Protein AF-A0A951CHE3-F1 (afdb_monomer_lite)

Foldseek 3Di:
DDDDDDDDDDPPPPPDDDDDDDWAKWKWFAADQQKIWTFQDFADPPPDDDPPWAWDDGRPAPQDAGKTFHDPVSVVVGQPDPPGDDDDFQFWKWKWAQQLDTFIKTFHTWIWGDFPPVVPATTTTTTMIGTDNVCSVVHPAGMIMITGDDDPDPPQPQLRAWHWDPDDDDPVVVVVVVVQVLVVCCVPPDDVLNVQQVPFDKDKDKIWTAFSVNFIKIKMKIFGAGPVDDPQAGSWIKIFIWHPPPHIDTLDMDTCPPPPQANTDDKDFRIWTDPTPRWIWTWIWDDHPFKIKIWIFTDDTNDDPVPTDTSDMRMHGD

Secondary structure (DSSP, 8-state):
--------------------PPPPEEEEEEEETTEEEEEEEEE--TT-S-TTPEE-PPPSSTTSPPEEE--HHHHHTT--STTSPP--TT-EEEEE-TTS-EEEEEEEEEEEE---GGGTPPEEEEEEEEE-TTTGGG--SSEEEEEEPPPTT---------EEE-SPPPHHHHHHHHHHHHHHHHHHS-HHHHHHHTTSPEEEEEEEEE-TT--EEEEEEEEE--TTS-TT--SEEEEEEEE-SSS-EEEEEEETTSSSS-SS---EEEEEEE-STT-EEEEEEEE-SS-EEEEEEE--TT--GGGSEEEEEEEE--

Sequence (318 aa):
MPALLLAFPHTQSNSAPANGAGERFWLAGRYDGNTVVVYFDAVKFGKAIPSNAKEISPPVVNGFFQPDAVSANDIAQFQKTPEAEHFAPGDRYDLLSSSGQTATVTLTDLIAAVGDEAVGNDSYIGALATLDSETAPLFQNNYYALRRHAAQGSNRESTGNAGLLNDPVPFHIQSQVASQLTQRMETMTPGPIRLKVQKAPLAFEMQSFTLADGTLRYYVRAEWKSEEQSDYQPTYALAAWMVPSPALRILAVETQTSSYGFEFALPILENVVDLGNGRTGMIFSTYGEDSRALVLLQYRDGVSLHQMRALQTISAGE

Radius of gyration: 23.73 Å; chains: 1; bounding box: 64×81×62 Å

Structure (mmCIF, N/CA/C/O backbone):
data_AF-A0A951CHE3-F1
#
_entry.id   AF-A0A951CHE3-F1
#
loop_
_atom_site.group_PDB
_atom_site.id
_atom_site.type_symbol
_atom_site.label_atom_id
_atom_site.label_alt_id
_atom_site.label_comp_id
_atom_site.label_asym_id
_atom_site.label_entity_id
_atom_site.label_seq_id
_atom_site.pdbx_PDB_ins_code
_atom_site.Cartn_x
_atom_site.Cartn_y
_atom_site.Cartn_z
_atom_site.occupancy
_atom_site.B_iso_or_equiv
_atom_site.auth_seq_id
_atom_site.auth_comp_id
_atom_site.auth_asym_id
_atom_site.auth_atom_id
_atom_site.pdbx_PDB_model_num
ATOM 1 N N . MET A 1 1 ? 38.972 -61.464 -23.052 1.00 40.12 1 MET A N 1
ATOM 2 C CA . MET A 1 1 ? 38.663 -60.414 -24.044 1.00 40.12 1 MET A CA 1
ATOM 3 C C . MET A 1 1 ? 37.320 -59.801 -23.682 1.00 40.12 1 MET A C 1
ATOM 5 O O . MET A 1 1 ? 36.344 -60.539 -23.732 1.00 40.12 1 MET A O 1
ATOM 9 N N . PRO A 1 2 ? 37.250 -58.540 -23.231 1.00 34.94 2 PRO A N 1
ATOM 10 C CA . PRO A 1 2 ? 35.977 -57.876 -22.982 1.00 34.94 2 PRO A CA 1
ATOM 11 C C . PRO A 1 2 ? 35.688 -56.746 -23.988 1.00 34.94 2 PRO A C 1
ATOM 13 O O . PRO A 1 2 ? 36.599 -56.208 -24.608 1.00 34.94 2 PRO A O 1
ATOM 16 N N . ALA A 1 3 ? 34.406 -56.370 -24.016 1.00 29.17 3 ALA A N 1
ATOM 17 C CA . ALA A 1 3 ? 33.811 -55.125 -24.510 1.00 29.17 3 ALA A CA 1
ATOM 18 C C . ALA A 1 3 ? 33.533 -54.978 -26.020 1.00 29.17 3 ALA A C 1
ATOM 20 O O . ALA A 1 3 ? 34.433 -54.772 -26.824 1.00 29.17 3 ALA A O 1
ATOM 21 N N . LEU A 1 4 ? 32.239 -54.903 -26.355 1.00 30.14 4 LEU A N 1
ATOM 22 C CA . LEU A 1 4 ? 31.685 -53.711 -27.005 1.00 30.14 4 LEU A CA 1
ATOM 23 C C . LEU A 1 4 ? 30.175 -53.626 -26.712 1.00 30.14 4 LEU A C 1
ATOM 25 O O . LEU A 1 4 ? 29.385 -54.410 -27.229 1.00 30.14 4 LEU A O 1
ATOM 29 N N . LEU A 1 5 ? 29.780 -52.686 -25.854 1.00 33.03 5 LEU A N 1
ATOM 30 C CA . LEU A 1 5 ? 28.392 -52.268 -25.650 1.00 33.03 5 LEU A CA 1
ATOM 31 C C . LEU A 1 5 ? 28.341 -50.788 -26.036 1.00 33.03 5 LEU A C 1
ATOM 33 O O . LEU A 1 5 ? 28.978 -49.952 -25.400 1.00 33.03 5 LEU A O 1
ATOM 37 N N . LEU A 1 6 ? 27.655 -50.497 -27.140 1.00 32.94 6 LEU A N 1
ATOM 38 C CA . LEU A 1 6 ? 27.430 -49.150 -27.657 1.00 32.94 6 LEU A CA 1
ATOM 39 C C . LEU A 1 6 ? 26.381 -48.454 -26.780 1.00 32.94 6 LEU A C 1
ATOM 41 O O . LEU A 1 6 ? 25.207 -48.814 -26.820 1.00 32.94 6 LEU A O 1
ATOM 45 N N . ALA A 1 7 ? 26.805 -47.467 -25.994 1.00 30.27 7 ALA A N 1
ATOM 46 C CA . ALA A 1 7 ? 25.914 -46.555 -25.285 1.00 30.27 7 ALA A CA 1
ATOM 47 C C . ALA A 1 7 ? 25.830 -45.230 -26.056 1.00 30.27 7 ALA A C 1
ATOM 49 O O . ALA A 1 7 ? 26.839 -44.560 -26.272 1.00 30.27 7 ALA A O 1
ATOM 50 N N . PHE A 1 8 ? 24.620 -44.863 -26.478 1.00 34.81 8 PHE A N 1
ATOM 51 C CA . PHE A 1 8 ? 24.316 -43.544 -27.028 1.00 34.81 8 PHE A CA 1
ATOM 52 C C . PHE A 1 8 ? 24.254 -42.515 -25.887 1.00 34.81 8 PHE A C 1
ATOM 54 O O . PHE A 1 8 ? 23.543 -42.762 -24.909 1.00 34.81 8 PHE A O 1
ATOM 61 N N . PRO A 1 9 ? 24.926 -41.355 -25.980 1.00 33.56 9 PRO A N 1
ATOM 62 C CA . PRO A 1 9 ? 24.738 -40.294 -25.003 1.00 33.56 9 PRO A CA 1
ATOM 63 C C . PRO A 1 9 ? 23.376 -39.623 -25.229 1.00 33.56 9 PRO A C 1
ATOM 65 O O . PRO A 1 9 ? 23.157 -38.951 -26.234 1.00 33.56 9 PRO A O 1
ATOM 68 N N . HIS A 1 10 ? 22.452 -39.793 -24.280 1.00 33.25 10 HIS A N 1
ATOM 69 C CA . HIS A 1 10 ? 21.349 -38.853 -24.102 1.00 33.25 10 HIS A CA 1
ATOM 70 C C . HIS A 1 10 ? 21.944 -37.527 -23.621 1.00 33.25 10 HIS A C 1
ATOM 72 O O . HIS A 1 10 ? 22.345 -37.392 -22.466 1.00 33.25 10 HIS A O 1
ATOM 78 N N . THR A 1 11 ? 22.008 -36.537 -24.507 1.00 33.69 11 THR A N 1
ATOM 79 C CA . THR A 1 11 ? 22.195 -35.136 -24.128 1.00 33.69 11 THR A CA 1
ATOM 80 C C . THR A 1 11 ? 20.930 -34.654 -23.428 1.00 33.69 11 THR A C 1
ATOM 82 O O . THR A 1 11 ? 20.022 -34.110 -24.054 1.00 33.69 11 THR A O 1
ATOM 85 N N . GLN A 1 12 ? 20.851 -34.886 -22.119 1.00 32.38 12 GLN A N 1
ATOM 86 C CA . GLN A 1 12 ? 19.887 -34.219 -21.259 1.00 32.38 12 GLN A CA 1
ATOM 87 C C . GLN A 1 12 ? 20.428 -32.808 -21.006 1.00 32.38 12 GLN A C 1
ATOM 89 O O . GLN A 1 12 ? 21.324 -32.598 -20.190 1.00 32.38 12 GLN A O 1
ATOM 94 N N . SER A 1 13 ? 19.930 -31.845 -21.782 1.00 30.70 13 SER A N 1
ATOM 95 C CA . SER A 1 13 ? 20.107 -30.427 -21.481 1.00 30.70 13 SER A CA 1
ATOM 96 C C . SER A 1 13 ? 19.304 -30.133 -20.216 1.00 30.70 13 SER A C 1
ATOM 98 O O . SER A 1 13 ? 18.116 -29.828 -20.269 1.00 30.70 13 SER A O 1
ATOM 100 N N . ASN A 1 14 ? 19.943 -30.307 -19.059 1.00 26.33 14 ASN A N 1
ATOM 101 C CA . ASN A 1 14 ? 19.461 -29.750 -17.806 1.00 26.33 14 ASN A CA 1
ATOM 102 C C . ASN A 1 14 ? 19.652 -28.236 -17.888 1.00 26.33 14 ASN A C 1
ATOM 104 O O . ASN A 1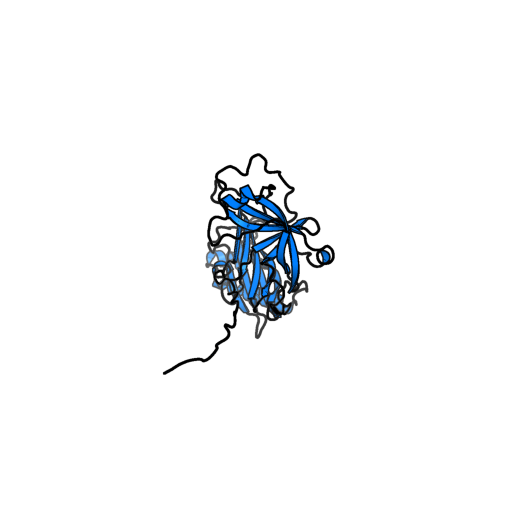 14 ? 20.671 -27.694 -17.462 1.00 26.33 14 ASN A O 1
ATOM 108 N N . SER A 1 15 ? 18.658 -27.547 -18.444 1.00 34.19 15 SER A N 1
ATOM 109 C CA . SER A 1 15 ? 18.424 -26.146 -18.115 1.00 34.19 15 SER A CA 1
ATOM 110 C C . SER A 1 15 ? 17.965 -26.121 -16.659 1.00 34.19 15 SER A C 1
ATOM 112 O O . SER A 1 15 ? 16.780 -26.239 -16.358 1.00 34.19 15 SER A O 1
ATOM 114 N N . ALA A 1 16 ? 18.927 -26.085 -15.739 1.00 28.81 16 ALA A N 1
ATOM 115 C CA . ALA A 1 16 ? 18.638 -25.844 -14.339 1.00 28.81 16 ALA A CA 1
ATOM 116 C C . ALA A 1 16 ? 17.923 -24.484 -14.230 1.00 28.81 16 ALA A C 1
ATOM 118 O O . ALA A 1 16 ? 18.438 -23.499 -14.767 1.00 28.81 16 ALA A O 1
ATOM 119 N N . PRO A 1 17 ? 16.755 -24.393 -13.570 1.00 37.09 17 PRO A N 1
ATOM 120 C CA . PRO A 1 17 ? 16.218 -23.098 -13.197 1.00 37.09 17 PRO A CA 1
ATOM 121 C C . PRO A 1 17 ? 17.233 -22.439 -12.261 1.00 37.09 17 PRO A C 1
ATOM 123 O O . PRO A 1 17 ? 17.755 -23.078 -11.344 1.00 37.09 17 PRO A O 1
ATOM 126 N N . ALA A 1 18 ? 17.553 -21.175 -12.524 1.00 32.12 18 ALA A N 1
ATOM 127 C CA . ALA A 1 18 ? 18.394 -20.377 -11.649 1.00 32.12 18 ALA A CA 1
ATOM 128 C C . ALA A 1 18 ? 17.742 -20.306 -10.253 1.00 32.12 18 ALA A C 1
ATOM 130 O O . ALA A 1 18 ? 16.754 -19.606 -10.047 1.00 32.12 18 ALA A O 1
ATOM 131 N N . ASN A 1 19 ? 18.277 -21.081 -9.309 1.00 32.59 19 ASN A N 1
ATOM 132 C CA . ASN A 1 19 ? 17.968 -21.002 -7.884 1.00 32.59 19 ASN A CA 1
ATOM 133 C C . ASN A 1 19 ? 18.603 -19.734 -7.295 1.00 32.59 19 ASN A C 1
ATOM 135 O O . ASN A 1 19 ? 19.792 -19.506 -7.515 1.00 32.59 19 ASN A O 1
ATOM 139 N N . GLY A 1 20 ? 17.868 -18.979 -6.470 1.00 31.78 20 GLY A N 1
ATOM 140 C CA . GLY A 1 20 ? 18.515 -18.045 -5.543 1.00 31.78 20 GLY A CA 1
ATOM 141 C C . GLY A 1 20 ? 17.604 -17.135 -4.727 1.00 31.78 20 GLY A C 1
ATOM 142 O O . GLY A 1 20 ? 17.590 -17.238 -3.506 1.00 31.78 20 GLY A O 1
ATOM 143 N N . ALA A 1 21 ? 16.844 -16.251 -5.371 1.00 50.12 21 ALA A N 1
ATOM 144 C CA . ALA A 1 21 ? 16.050 -15.248 -4.666 1.00 50.12 21 ALA A CA 1
ATOM 145 C C . ALA A 1 21 ? 14.588 -15.697 -4.551 1.00 50.12 21 ALA A C 1
ATOM 147 O O . ALA A 1 21 ? 13.966 -16.082 -5.543 1.00 50.12 21 ALA A O 1
ATOM 148 N N . GLY A 1 22 ? 14.029 -15.657 -3.338 1.00 69.00 22 GLY A N 1
ATOM 149 C CA . GLY A 1 22 ? 12.583 -15.789 -3.154 1.00 69.00 22 GLY A CA 1
ATOM 150 C C . GLY A 1 22 ? 11.837 -14.749 -3.996 1.00 69.00 22 GLY A C 1
ATOM 151 O O . GLY A 1 22 ? 12.379 -13.691 -4.298 1.00 69.00 22 GLY A O 1
ATOM 152 N N . GLU A 1 23 ? 10.597 -15.050 -4.388 1.00 85.50 23 GLU A N 1
ATOM 153 C CA . GLU A 1 23 ? 9.763 -14.114 -5.152 1.00 85.50 23 GLU A CA 1
ATOM 154 C C . GLU A 1 23 ? 9.717 -12.737 -4.469 1.00 85.50 23 GLU A C 1
ATOM 156 O O . GLU A 1 23 ? 9.421 -12.641 -3.272 1.00 85.50 23 GLU A O 1
ATOM 161 N N . ARG A 1 24 ? 10.038 -11.690 -5.237 1.00 92.12 24 ARG A N 1
ATOM 162 C CA . ARG A 1 24 ? 10.075 -10.296 -4.785 1.00 92.12 24 ARG A CA 1
ATOM 163 C C . ARG A 1 24 ? 8.836 -9.550 -5.260 1.00 92.12 24 ARG A C 1
ATOM 165 O O . ARG A 1 24 ? 8.276 -9.866 -6.311 1.00 92.12 24 ARG A O 1
ATOM 172 N N . PHE A 1 25 ? 8.440 -8.569 -4.460 1.00 95.19 25 PHE A N 1
ATOM 173 C CA . PHE A 1 25 ? 7.298 -7.708 -4.722 1.00 95.19 25 PHE A CA 1
ATOM 174 C C . PHE A 1 25 ? 7.704 -6.256 -4.535 1.00 95.19 25 PHE A C 1
ATOM 176 O O . PHE A 1 25 ? 8.462 -5.950 -3.614 1.00 95.19 25 PHE A O 1
ATOM 183 N N . TRP A 1 26 ? 7.152 -5.388 -5.373 1.00 97.19 26 TRP A N 1
ATOM 184 C CA . TRP A 1 26 ? 7.384 -3.951 -5.331 1.00 97.19 26 TRP A CA 1
ATOM 185 C C . TRP A 1 26 ? 6.063 -3.184 -5.257 1.00 97.19 26 TRP A C 1
ATOM 187 O O . TRP A 1 26 ? 5.029 -3.668 -5.702 1.00 97.19 26 TRP A O 1
ATOM 197 N N . LEU A 1 27 ? 6.092 -1.991 -4.687 1.00 96.62 27 LEU A N 1
ATOM 198 C CA . LEU A 1 27 ? 5.035 -1.002 -4.676 1.00 96.62 27 LEU A CA 1
ATOM 199 C C . LEU A 1 27 ? 5.005 -0.318 -6.036 1.00 96.62 27 LEU A C 1
ATOM 201 O O . LEU A 1 27 ? 6.012 0.211 -6.510 1.00 96.62 27 LEU A O 1
ATOM 205 N N . ALA A 1 28 ? 3.819 -0.293 -6.627 1.00 97.00 28 ALA A N 1
ATOM 206 C CA . ALA A 1 28 ? 3.531 0.505 -7.800 1.00 97.00 28 ALA A CA 1
ATOM 207 C C . ALA A 1 28 ? 2.430 1.517 -7.477 1.00 97.00 28 ALA A C 1
ATOM 209 O O . ALA A 1 28 ? 1.480 1.222 -6.749 1.00 97.00 28 ALA A O 1
ATOM 210 N N . GLY A 1 29 ? 2.572 2.719 -8.015 1.00 96.50 29 GLY A N 1
ATOM 211 C CA . GLY A 1 29 ? 1.627 3.814 -7.868 1.00 96.50 29 GLY A CA 1
ATOM 212 C C . GLY A 1 29 ? 1.048 4.211 -9.216 1.00 96.50 29 GLY A C 1
ATOM 213 O O . GLY A 1 29 ? 1.727 4.123 -10.236 1.00 96.50 29 GLY A O 1
ATOM 214 N N . ARG A 1 30 ? -0.201 4.669 -9.248 1.00 95.56 30 ARG A N 1
ATOM 215 C CA . ARG A 1 30 ? -0.786 5.235 -10.467 1.00 95.56 30 ARG A CA 1
ATOM 216 C C . ARG A 1 30 ? -0.018 6.495 -10.886 1.00 95.56 30 ARG A C 1
ATOM 218 O O . ARG A 1 30 ? 0.106 7.426 -10.094 1.00 95.56 30 ARG A O 1
ATOM 225 N N . TYR A 1 31 ? 0.477 6.530 -12.122 1.00 95.75 31 TYR A N 1
ATOM 226 C CA . TYR A 1 31 ? 1.227 7.671 -12.648 1.00 95.75 31 TYR A CA 1
ATOM 227 C C . TYR A 1 31 ? 0.322 8.619 -13.434 1.00 95.75 31 TYR A C 1
ATOM 229 O O . TYR A 1 31 ? 0.082 9.731 -12.986 1.00 95.75 31 TYR A O 1
ATOM 237 N N . ASP A 1 32 ? -0.241 8.150 -14.543 1.00 91.44 32 ASP A N 1
ATOM 238 C CA . ASP A 1 32 ? -1.271 8.801 -15.354 1.00 91.44 32 ASP A CA 1
ATOM 239 C C . ASP A 1 32 ? -1.991 7.730 -16.186 1.00 91.44 32 ASP A C 1
ATOM 241 O O . ASP A 1 32 ? -1.502 6.614 -16.273 1.00 91.44 32 ASP A O 1
ATOM 245 N N . GLY A 1 33 ? -3.169 8.016 -16.754 1.00 89.88 33 GLY A N 1
ATOM 246 C CA . GLY A 1 33 ? -3.826 7.126 -17.729 1.00 89.88 33 GLY A CA 1
ATOM 247 C C . GLY A 1 33 ? -3.744 5.620 -17.412 1.00 89.88 33 GLY A C 1
ATOM 248 O O . GLY A 1 33 ? -4.367 5.150 -16.456 1.00 89.88 33 GLY A O 1
ATOM 249 N N . ASN A 1 34 ? -2.979 4.897 -18.239 1.00 94.50 34 ASN A N 1
ATOM 250 C CA . ASN A 1 34 ? -2.642 3.473 -18.130 1.00 94.50 34 ASN A CA 1
ATOM 251 C C . ASN A 1 34 ? -1.181 3.220 -17.702 1.00 94.50 34 ASN A C 1
ATOM 253 O O . ASN A 1 34 ? -0.651 2.136 -17.938 1.00 94.50 34 ASN A O 1
ATOM 257 N N . THR A 1 35 ? -0.529 4.202 -17.095 1.00 96.19 35 THR A N 1
ATOM 258 C CA . THR A 1 35 ? 0.857 4.158 -16.637 1.00 96.19 35 THR A CA 1
ATOM 259 C C . THR A 1 35 ? 0.908 4.047 -15.117 1.00 96.19 35 THR A C 1
ATOM 261 O O . THR A 1 35 ? 0.162 4.706 -14.383 1.00 96.19 35 THR A O 1
ATOM 264 N N . VAL A 1 36 ? 1.843 3.247 -14.622 1.00 97.31 36 VAL A N 1
ATOM 265 C CA . VAL A 1 36 ? 2.216 3.182 -13.209 1.00 97.31 36 VAL A CA 1
ATOM 266 C C . VAL A 1 36 ? 3.685 3.542 -13.034 1.00 97.31 36 VAL A C 1
ATOM 268 O O . VAL A 1 36 ? 4.503 3.324 -13.924 1.00 97.31 36 VAL A O 1
ATOM 271 N N . VAL A 1 37 ? 4.017 4.079 -11.868 1.00 97.81 37 VAL A N 1
ATOM 272 C CA . VAL A 1 37 ? 5.387 4.280 -11.399 1.00 97.81 37 VAL A CA 1
ATOM 273 C C . VAL A 1 37 ? 5.750 3.146 -10.445 1.00 97.81 37 VAL A C 1
ATOM 275 O O . VAL A 1 37 ? 4.942 2.776 -9.595 1.00 97.81 37 VAL A O 1
ATOM 278 N N . VAL A 1 38 ? 6.952 2.587 -10.568 1.00 97.62 38 VAL A N 1
ATOM 279 C CA . VAL A 1 38 ? 7.484 1.569 -9.651 1.00 97.62 38 VAL A CA 1
ATOM 280 C C . VAL A 1 38 ? 8.894 1.943 -9.221 1.00 97.62 38 VAL A C 1
ATOM 282 O O . VAL A 1 38 ? 9.708 2.347 -10.050 1.00 97.62 38 VAL A O 1
ATOM 285 N N . TYR A 1 39 ? 9.196 1.769 -7.935 1.00 95.50 39 TYR A N 1
ATOM 286 C CA . TYR A 1 39 ? 10.561 1.825 -7.412 1.00 95.50 39 TYR A CA 1
ATOM 287 C C . TYR A 1 39 ? 11.046 0.414 -7.127 1.00 95.50 39 TYR A C 1
ATOM 289 O O . TYR A 1 39 ? 10.390 -0.334 -6.405 1.00 95.50 39 TYR A O 1
ATOM 297 N N . PHE A 1 40 ? 12.190 0.048 -7.693 1.00 95.25 40 PHE A N 1
ATOM 298 C CA . PHE A 1 40 ? 12.743 -1.295 -7.552 1.00 95.25 40 PHE A CA 1
ATOM 299 C C . PHE A 1 40 ? 13.727 -1.387 -6.392 1.00 95.25 40 PHE A C 1
ATOM 301 O O . PHE A 1 40 ? 13.656 -2.336 -5.612 1.00 95.25 40 PHE A O 1
ATOM 308 N N . ASP A 1 41 ? 14.582 -0.374 -6.244 1.00 92.06 41 ASP A N 1
ATOM 309 C CA . ASP A 1 41 ? 15.619 -0.339 -5.220 1.00 92.06 41 ASP A CA 1
ATOM 310 C C . ASP A 1 41 ? 15.766 1.068 -4.625 1.00 92.06 41 ASP A C 1
ATOM 312 O O . ASP A 1 41 ? 15.692 2.085 -5.325 1.00 92.06 41 ASP A O 1
ATOM 316 N N . ALA A 1 42 ? 15.990 1.093 -3.312 1.00 90.94 42 ALA A N 1
ATOM 317 C CA . ALA A 1 42 ? 16.411 2.267 -2.564 1.00 90.94 42 ALA A CA 1
ATOM 318 C C . ALA A 1 42 ? 17.930 2.457 -2.723 1.00 90.94 42 ALA A C 1
ATOM 320 O O . ALA A 1 42 ? 18.700 1.498 -2.634 1.00 90.94 42 ALA A O 1
ATOM 321 N N . VAL A 1 43 ? 18.366 3.686 -2.988 1.00 89.44 43 VAL A N 1
ATOM 322 C CA . VAL A 1 43 ? 19.754 4.039 -3.309 1.00 89.44 43 VAL A CA 1
ATOM 323 C C . VAL A 1 43 ? 20.149 5.365 -2.656 1.00 89.44 43 VAL A C 1
ATOM 325 O O . VAL A 1 43 ? 19.304 6.157 -2.246 1.00 89.44 43 VAL A O 1
ATOM 328 N N . LYS A 1 44 ? 21.457 5.637 -2.604 1.00 87.38 44 LYS A N 1
ATOM 329 C CA . LYS A 1 44 ? 21.996 6.970 -2.308 1.00 87.38 44 LYS A CA 1
ATOM 330 C C . LYS A 1 44 ? 22.692 7.513 -3.556 1.00 87.38 44 LYS A C 1
ATOM 332 O O . LYS A 1 44 ? 23.674 6.922 -4.009 1.00 87.38 44 LYS A O 1
ATOM 337 N N . PHE A 1 45 ? 22.206 8.624 -4.104 1.00 83.81 45 PHE A N 1
ATOM 338 C CA . PHE A 1 45 ? 22.805 9.299 -5.256 1.00 83.81 45 PHE A CA 1
ATOM 339 C C . PHE A 1 45 ? 24.025 10.136 -4.870 1.00 83.81 45 PHE A C 1
ATOM 341 O O . PHE A 1 45 ? 24.893 10.361 -5.711 1.00 83.81 45 PHE A O 1
ATOM 348 N N . GLY A 1 46 ? 24.120 10.611 -3.622 1.00 72.62 46 GLY A N 1
ATOM 349 C CA . GLY A 1 46 ? 25.293 11.369 -3.180 1.00 72.62 46 GLY A CA 1
ATOM 350 C C . GLY A 1 46 ? 25.466 12.693 -3.935 1.00 72.62 46 GLY A C 1
ATOM 351 O O . GLY A 1 46 ? 26.597 13.117 -4.173 1.00 72.62 46 GLY A O 1
ATOM 352 N N . LYS A 1 47 ? 24.341 13.354 -4.259 1.00 62.22 47 LYS A N 1
ATOM 353 C CA . LYS A 1 47 ? 24.210 14.677 -4.913 1.00 62.22 47 LYS A CA 1
ATOM 354 C C . LYS A 1 47 ? 24.282 14.757 -6.445 1.00 62.22 47 LYS A C 1
ATOM 356 O O . LYS A 1 47 ? 24.413 15.872 -6.948 1.00 62.22 47 LYS A O 1
ATOM 361 N N . ALA A 1 48 ? 24.145 13.674 -7.210 1.00 62.66 48 ALA A N 1
ATOM 362 C CA . ALA A 1 48 ? 23.905 13.842 -8.648 1.00 62.66 48 ALA A CA 1
ATOM 363 C C . ALA A 1 48 ? 23.118 12.690 -9.277 1.00 62.66 48 ALA A C 1
ATOM 365 O O . ALA A 1 48 ? 23.691 11.687 -9.701 1.00 62.66 48 ALA A O 1
ATOM 366 N N . ILE A 1 49 ? 21.811 12.904 -9.448 1.00 72.88 49 ILE A N 1
ATOM 367 C CA . ILE A 1 49 ? 21.171 12.435 -10.678 1.00 72.88 49 ILE A CA 1
ATOM 368 C C . ILE A 1 49 ? 21.935 13.087 -11.849 1.00 72.88 49 ILE A C 1
ATOM 370 O O . ILE A 1 49 ? 22.343 14.250 -11.728 1.00 72.88 49 ILE A O 1
ATOM 374 N N . PRO A 1 50 ? 22.204 12.357 -12.946 1.00 72.31 50 PRO A N 1
ATOM 375 C CA . PRO A 1 50 ? 22.901 12.904 -14.104 1.00 72.31 50 PRO A CA 1
ATOM 376 C C . PRO A 1 50 ? 22.324 14.262 -14.520 1.00 72.31 50 PRO A C 1
ATOM 378 O O . PRO A 1 50 ? 21.113 14.424 -14.610 1.00 72.31 50 PRO A O 1
ATOM 381 N N . SER A 1 51 ? 23.175 15.249 -14.809 1.00 74.94 51 SER A N 1
ATOM 382 C CA . SER A 1 51 ? 22.719 16.607 -15.162 1.00 74.94 51 SER A CA 1
ATOM 383 C C . SER A 1 51 ? 21.923 16.675 -16.470 1.00 74.94 51 SER A C 1
ATOM 385 O O . SER A 1 51 ? 21.287 17.685 -16.757 1.00 74.94 51 SER A O 1
ATOM 387 N N . ASN A 1 52 ? 21.979 15.617 -17.277 1.00 77.12 52 ASN A N 1
ATOM 388 C CA . ASN A 1 52 ? 21.195 15.433 -18.492 1.00 77.12 52 ASN A CA 1
ATOM 389 C C . ASN A 1 52 ? 19.888 14.654 -18.262 1.00 77.12 52 ASN A C 1
ATOM 391 O O . ASN A 1 52 ? 19.199 14.368 -19.243 1.00 77.12 52 ASN A O 1
ATOM 395 N N . ALA A 1 53 ? 19.568 14.276 -17.021 1.00 86.94 53 ALA A N 1
ATOM 396 C CA . ALA A 1 53 ? 18.293 13.658 -16.700 1.00 86.94 53 ALA A CA 1
ATOM 397 C C . ALA A 1 53 ? 17.157 14.648 -16.967 1.00 86.94 53 ALA A C 1
ATOM 399 O O . ALA A 1 53 ? 17.293 15.859 -16.772 1.00 86.94 53 ALA A O 1
ATOM 400 N N . LYS A 1 54 ? 16.048 14.128 -17.487 1.00 91.06 54 LYS A N 1
ATOM 401 C CA . LYS A 1 54 ? 14.904 14.949 -17.875 1.00 91.06 54 LYS A CA 1
ATOM 402 C C . LYS A 1 54 ? 13.814 14.810 -16.828 1.00 91.06 54 LYS A C 1
ATOM 404 O O . LYS A 1 54 ? 13.236 13.734 -16.706 1.00 91.06 54 LYS A O 1
ATOM 409 N N . GLU A 1 55 ? 13.483 15.916 -16.181 1.00 90.56 55 GLU A N 1
ATOM 410 C CA . GLU A 1 55 ? 12.341 16.000 -15.276 1.00 90.56 55 GLU A CA 1
ATOM 411 C C . GLU A 1 55 ? 11.053 15.564 -15.983 1.00 90.56 55 GLU A C 1
ATOM 413 O O . GLU A 1 55 ? 10.743 16.001 -17.102 1.00 90.56 55 GLU A O 1
ATOM 418 N N . ILE A 1 56 ? 10.311 14.672 -15.329 1.00 93.44 56 ILE A N 1
ATOM 419 C CA . ILE A 1 56 ? 8.983 14.244 -15.759 1.00 93.44 56 ILE A CA 1
ATOM 420 C C . ILE A 1 56 ? 7.945 14.651 -14.715 1.00 93.44 56 ILE A C 1
ATOM 422 O O . ILE A 1 56 ? 8.262 14.958 -13.564 1.00 93.44 56 ILE A O 1
ATOM 426 N N . SER A 1 57 ? 6.683 14.726 -15.139 1.00 92.75 57 SER A N 1
ATOM 427 C CA . SER A 1 57 ? 5.596 15.164 -14.266 1.00 92.75 57 SER A CA 1
ATOM 428 C C . SER A 1 57 ? 5.482 14.263 -13.029 1.00 92.75 57 SER A C 1
ATOM 430 O O . SER A 1 57 ? 5.797 13.073 -13.107 1.00 92.75 57 SER A O 1
ATOM 432 N N . PRO A 1 58 ? 5.040 14.795 -11.881 1.00 92.69 58 PRO A N 1
ATOM 433 C CA . PRO A 1 58 ? 4.818 13.970 -10.704 1.00 92.69 58 PRO A CA 1
ATOM 434 C C . PRO A 1 58 ? 3.683 12.953 -10.950 1.00 92.69 58 PRO A C 1
ATOM 436 O O . PRO A 1 58 ? 2.750 13.257 -11.700 1.00 92.69 58 PRO A O 1
ATOM 439 N N . PRO A 1 59 ? 3.726 11.770 -10.309 1.00 94.06 59 PRO A N 1
ATOM 440 C CA . PRO A 1 59 ? 2.625 10.808 -10.345 1.00 94.06 59 PRO A CA 1
ATOM 441 C C . PRO A 1 59 ? 1.322 11.421 -9.808 1.00 94.06 59 PRO A C 1
ATOM 443 O O . PRO A 1 59 ? 1.358 12.213 -8.866 1.00 94.06 59 PRO A O 1
ATOM 446 N N . VAL A 1 60 ? 0.160 11.016 -10.341 1.00 94.69 60 VAL A N 1
ATOM 447 C CA . VAL A 1 60 ? -1.149 11.453 -9.801 1.00 94.69 60 VAL A CA 1
ATOM 448 C C . VAL A 1 60 ? -1.392 10.972 -8.372 1.00 94.69 60 VAL A C 1
ATOM 450 O O . VAL A 1 60 ? -2.210 11.545 -7.653 1.00 94.69 60 VAL A O 1
ATOM 453 N N . VAL A 1 61 ? -0.716 9.896 -7.968 1.00 93.31 61 VAL A N 1
ATOM 454 C CA . VAL A 1 61 ? -0.812 9.346 -6.622 1.00 93.31 61 VAL A CA 1
ATOM 455 C C . VAL A 1 61 ? 0.187 9.997 -5.665 1.00 93.31 61 VAL A C 1
ATOM 457 O O . VAL A 1 61 ? 1.348 10.236 -5.996 1.00 93.31 61 VAL A O 1
ATOM 460 N N . ASN A 1 62 ? -0.244 10.206 -4.423 1.00 89.19 62 ASN A N 1
ATOM 461 C CA . ASN A 1 62 ? 0.629 10.672 -3.351 1.00 89.19 62 ASN A CA 1
ATOM 462 C C . ASN A 1 62 ? 1.593 9.573 -2.868 1.00 89.19 62 ASN A C 1
ATOM 464 O O . ASN A 1 62 ? 1.332 8.379 -2.994 1.00 89.19 62 ASN A O 1
ATOM 468 N N . GLY A 1 63 ? 2.699 9.974 -2.242 1.00 85.56 63 GLY A N 1
ATOM 469 C CA . GLY A 1 63 ? 3.658 9.057 -1.615 1.00 85.56 63 GLY A CA 1
ATOM 470 C C . GLY A 1 63 ? 4.823 8.629 -2.515 1.00 85.56 63 GLY A C 1
ATOM 471 O O . GLY A 1 63 ? 5.880 8.283 -1.997 1.00 85.56 63 GLY A O 1
ATOM 472 N N . PHE A 1 64 ? 4.695 8.775 -3.835 1.00 91.12 64 PHE A N 1
ATOM 473 C CA . PHE A 1 64 ? 5.825 8.709 -4.765 1.00 91.12 64 PHE A CA 1
ATOM 474 C C . PHE A 1 64 ? 6.445 10.102 -4.953 1.00 91.12 64 PHE A C 1
ATOM 476 O O . PHE A 1 64 ? 5.798 11.128 -4.722 1.00 91.12 64 PHE A O 1
ATOM 483 N N . PHE A 1 65 ? 7.730 10.139 -5.293 1.00 90.00 65 PHE A N 1
ATOM 484 C CA . PHE A 1 65 ? 8.464 11.384 -5.542 1.00 90.00 65 PHE A CA 1
ATOM 485 C C . PHE A 1 65 ? 8.313 11.803 -7.001 1.00 90.00 65 PHE A C 1
ATOM 487 O O . PHE A 1 65 ? 7.880 11.016 -7.844 1.00 90.00 65 PHE A O 1
ATOM 494 N N . GLN A 1 66 ? 8.696 13.042 -7.293 1.00 90.88 66 GLN A N 1
ATOM 495 C CA . GLN A 1 66 ? 8.837 13.477 -8.669 1.00 90.88 66 GLN A CA 1
ATOM 496 C C . GLN A 1 66 ? 10.051 12.774 -9.303 1.00 90.88 66 GLN A C 1
ATOM 498 O O . GLN A 1 66 ? 11.149 12.882 -8.753 1.00 90.88 66 GLN A O 1
ATOM 503 N N . PRO A 1 67 ? 9.871 12.027 -10.405 1.00 93.19 67 PRO A N 1
ATOM 504 C CA . PRO A 1 67 ? 10.971 11.329 -11.043 1.00 93.19 67 PRO A CA 1
ATOM 505 C C . PRO A 1 67 ? 11.647 12.168 -12.131 1.00 93.19 67 PRO A C 1
ATOM 507 O O . PRO A 1 67 ? 11.040 13.042 -12.748 1.00 93.19 67 PRO A O 1
ATOM 510 N N . ASP A 1 68 ? 12.885 11.795 -12.430 1.00 94.38 68 ASP A N 1
ATOM 511 C CA . ASP A 1 68 ? 13.638 12.189 -13.611 1.00 94.38 68 ASP A CA 1
ATOM 512 C C . ASP A 1 68 ? 13.869 10.964 -14.499 1.00 94.38 68 ASP A C 1
ATOM 514 O O . ASP A 1 68 ? 14.220 9.884 -14.016 1.00 94.38 68 ASP A O 1
ATOM 518 N N . ALA A 1 69 ? 13.717 11.123 -15.812 1.00 94.94 69 ALA A N 1
ATOM 519 C CA . ALA A 1 69 ? 14.088 10.102 -16.781 1.00 94.94 69 ALA A CA 1
ATOM 520 C C . ALA A 1 69 ? 15.618 10.009 -16.902 1.00 94.94 69 ALA A C 1
ATOM 522 O O . ALA A 1 69 ? 16.296 11.018 -17.129 1.00 94.94 69 ALA A O 1
ATOM 523 N N . VAL A 1 70 ? 16.153 8.791 -16.794 1.00 93.69 70 VAL A N 1
ATOM 524 C CA . VAL A 1 70 ? 17.597 8.496 -16.778 1.00 93.69 70 VAL A CA 1
ATOM 525 C C . VAL A 1 70 ? 17.966 7.401 -17.779 1.00 93.69 70 VAL A C 1
ATOM 527 O O . VAL A 1 70 ? 17.108 6.672 -18.276 1.00 93.69 70 VAL A O 1
ATOM 530 N N . SER A 1 71 ? 19.255 7.269 -18.107 1.00 91.88 71 SER A N 1
ATOM 531 C CA . SER A 1 71 ? 19.712 6.215 -19.018 1.00 91.88 71 SER A CA 1
ATOM 532 C C . SER A 1 71 ? 19.933 4.878 -18.300 1.00 91.88 71 SER A C 1
ATOM 534 O O . SER A 1 71 ? 20.156 4.820 -17.090 1.00 91.88 71 SER A O 1
ATOM 536 N N . ALA A 1 72 ? 19.963 3.781 -19.061 1.00 91.50 72 ALA A N 1
ATOM 537 C CA . ALA A 1 72 ? 20.304 2.462 -18.520 1.00 91.50 72 ALA A CA 1
ATOM 538 C C . ALA A 1 72 ? 21.713 2.421 -17.900 1.00 91.50 72 ALA A C 1
ATOM 540 O O . ALA A 1 72 ? 21.928 1.727 -16.909 1.00 91.50 72 ALA A O 1
ATOM 541 N N . ASN A 1 73 ? 22.659 3.199 -18.440 1.00 89.19 73 ASN A N 1
ATOM 542 C CA . ASN A 1 73 ? 24.008 3.307 -17.880 1.00 89.19 73 ASN A CA 1
ATOM 543 C C . ASN A 1 73 ? 23.988 3.950 -16.487 1.00 89.19 73 ASN A C 1
ATOM 545 O O . ASN A 1 73 ? 24.734 3.524 -15.605 1.00 89.19 73 ASN A O 1
ATOM 549 N N . ASP A 1 74 ? 23.110 4.935 -16.284 1.00 88.56 74 ASP A N 1
ATOM 550 C CA . ASP A 1 74 ? 22.965 5.618 -15.000 1.00 88.56 74 ASP A CA 1
ATOM 551 C C . ASP A 1 74 ? 22.327 4.712 -13.948 1.00 88.56 74 ASP A C 1
ATOM 553 O O . ASP A 1 74 ? 22.693 4.798 -12.783 1.00 88.56 74 ASP A O 1
ATOM 557 N N . ILE A 1 75 ? 21.414 3.814 -14.329 1.00 89.94 75 ILE A N 1
ATOM 558 C CA . ILE A 1 75 ? 20.828 2.834 -13.401 1.00 89.94 75 ILE A CA 1
ATOM 559 C C . ILE A 1 75 ? 21.806 1.694 -13.085 1.00 89.94 75 ILE A C 1
ATOM 561 O O . ILE A 1 75 ? 21.946 1.297 -11.924 1.00 89.94 75 ILE A O 1
ATOM 565 N N . ALA A 1 76 ? 22.541 1.202 -14.087 1.00 89.38 76 ALA A N 1
ATOM 566 C CA . ALA A 1 76 ? 23.465 0.075 -13.936 1.00 89.38 76 ALA A CA 1
ATOM 567 C C . ALA A 1 76 ? 24.552 0.319 -12.872 1.00 89.38 76 ALA A C 1
ATOM 569 O O . ALA A 1 76 ? 25.076 -0.626 -12.279 1.00 89.38 76 ALA A O 1
ATOM 570 N N . GLN A 1 77 ? 24.888 1.580 -12.579 1.00 88.00 77 GLN A N 1
ATOM 571 C CA . GLN A 1 77 ? 25.862 1.908 -11.535 1.00 88.00 77 GLN A CA 1
ATOM 572 C C . GLN A 1 77 ? 25.360 1.630 -10.106 1.00 88.00 77 GLN A C 1
ATOM 574 O O . GLN A 1 77 ? 26.196 1.515 -9.203 1.00 88.00 77 GLN A O 1
ATOM 579 N N . PHE A 1 78 ? 24.042 1.526 -9.903 1.00 88.38 78 PHE A N 1
ATOM 580 C CA . PHE A 1 78 ? 23.410 1.250 -8.610 1.00 88.38 78 PHE A CA 1
ATOM 581 C C . PHE A 1 78 ? 23.030 -0.228 -8.448 1.00 88.38 78 PHE A C 1
ATOM 583 O O . PHE A 1 78 ? 23.097 -0.760 -7.343 1.00 88.38 78 PHE A O 1
ATOM 590 N N . GLN A 1 79 ? 22.746 -0.933 -9.546 1.00 89.69 79 GLN A N 1
ATOM 591 C CA . GLN A 1 79 ? 22.417 -2.367 -9.568 1.00 89.69 79 GLN A CA 1
ATOM 592 C C . GLN A 1 79 ? 23.668 -3.265 -9.481 1.00 89.69 79 GLN A C 1
ATOM 594 O O . GLN A 1 79 ? 23.902 -4.131 -10.320 1.00 89.69 79 GLN A O 1
ATOM 599 N N . LYS A 1 80 ? 24.541 -3.022 -8.498 1.00 84.06 80 LYS A N 1
ATOM 600 C CA . LYS A 1 80 ? 25.823 -3.743 -8.363 1.00 84.06 80 LYS A CA 1
ATOM 601 C C . LYS A 1 80 ? 25.764 -4.934 -7.415 1.00 84.06 80 LYS A C 1
ATOM 603 O O . LYS A 1 80 ? 26.669 -5.769 -7.434 1.00 84.06 80 LYS A O 1
ATOM 608 N N . THR A 1 81 ? 24.764 -4.987 -6.540 1.00 82.12 81 THR A N 1
ATOM 609 C CA . THR A 1 81 ? 24.630 -6.087 -5.586 1.00 82.12 81 THR A CA 1
ATOM 610 C C . THR A 1 81 ? 23.982 -7.290 -6.277 1.00 82.12 81 THR A C 1
ATOM 612 O O . THR A 1 81 ? 23.115 -7.103 -7.126 1.00 82.12 81 THR A O 1
ATOM 615 N N . PRO A 1 82 ? 24.345 -8.534 -5.911 1.00 80.94 82 PRO A N 1
ATOM 616 C CA . PRO A 1 82 ? 23.692 -9.730 -6.460 1.00 80.94 82 PRO A CA 1
ATOM 617 C C . PRO A 1 82 ? 22.179 -9.784 -6.202 1.00 80.94 82 PRO A C 1
ATOM 619 O O . PRO A 1 82 ? 21.454 -10.491 -6.892 1.00 80.94 82 PRO A O 1
ATOM 622 N N . GLU A 1 83 ? 21.731 -9.055 -5.182 1.00 82.31 83 GLU A N 1
ATOM 623 C CA . GLU A 1 83 ? 20.345 -8.959 -4.739 1.00 82.31 83 GLU A CA 1
ATOM 624 C C . GLU A 1 83 ? 19.605 -7.780 -5.396 1.00 82.31 83 GLU A C 1
ATOM 626 O O . GLU A 1 83 ? 18.420 -7.614 -5.135 1.00 82.31 83 GLU A O 1
ATOM 631 N N . ALA A 1 84 ? 20.256 -6.916 -6.186 1.00 88.00 84 ALA A N 1
ATOM 632 C CA . ALA A 1 84 ? 19.581 -5.796 -6.850 1.00 88.00 84 ALA A CA 1
ATOM 633 C C . ALA A 1 84 ? 18.612 -6.310 -7.922 1.00 88.00 84 ALA A C 1
ATOM 635 O O . ALA A 1 84 ? 18.883 -7.312 -8.590 1.00 88.00 84 ALA A O 1
ATOM 636 N N . GLU A 1 85 ? 17.479 -5.630 -8.107 1.00 92.38 85 GLU A N 1
ATOM 637 C CA . GLU A 1 85 ? 16.630 -5.952 -9.251 1.00 92.38 85 GLU A CA 1
ATOM 638 C C . GLU A 1 85 ? 17.264 -5.366 -10.510 1.00 92.38 85 GLU A C 1
ATOM 640 O O . GLU A 1 85 ? 17.510 -4.165 -10.605 1.00 92.38 85 GLU A O 1
ATOM 645 N N . HIS A 1 86 ? 17.502 -6.223 -11.497 1.00 92.81 86 HIS A N 1
ATOM 646 C CA . HIS A 1 86 ? 17.913 -5.799 -12.828 1.00 92.81 86 HIS A CA 1
ATOM 647 C C . HIS A 1 86 ? 16.680 -5.675 -13.716 1.00 92.81 86 HIS A C 1
ATOM 649 O O . HIS A 1 86 ? 15.966 -6.663 -13.921 1.00 92.81 86 HIS A O 1
ATOM 655 N N . PHE A 1 87 ? 16.472 -4.469 -14.234 1.00 94.75 87 PHE A N 1
ATOM 656 C CA . PHE A 1 87 ? 15.323 -4.092 -15.046 1.00 94.75 87 PHE A CA 1
ATOM 657 C C . PHE A 1 87 ? 15.741 -3.160 -16.190 1.00 94.75 87 PHE A C 1
ATOM 659 O O . PHE A 1 87 ? 16.656 -2.344 -16.044 1.00 94.75 87 PHE A O 1
ATOM 666 N N . ALA A 1 88 ? 15.063 -3.281 -17.326 1.00 95.81 88 ALA A N 1
ATOM 667 C CA . ALA A 1 88 ? 15.279 -2.501 -18.537 1.00 95.81 88 ALA A CA 1
ATOM 668 C C . ALA A 1 88 ? 13.945 -2.194 -19.248 1.00 95.81 88 ALA A C 1
ATOM 670 O O . ALA A 1 88 ? 12.951 -2.894 -19.038 1.00 95.81 88 ALA A O 1
ATOM 671 N N . PRO A 1 89 ? 13.897 -1.174 -20.127 1.00 96.94 89 PRO A N 1
ATOM 672 C CA . PRO A 1 89 ? 12.740 -0.956 -20.988 1.00 96.94 89 PRO A CA 1
ATOM 673 C C . PRO A 1 89 ? 12.413 -2.207 -21.810 1.00 96.94 89 PRO A C 1
ATOM 675 O O . PRO A 1 89 ? 13.304 -2.844 -22.372 1.00 96.94 89 PRO A O 1
ATOM 678 N N . GLY A 1 90 ? 11.129 -2.546 -21.893 1.00 96.38 90 GLY A N 1
ATOM 679 C CA . GLY A 1 90 ? 10.633 -3.764 -22.530 1.00 96.38 90 GLY A CA 1
ATOM 680 C C . GLY A 1 90 ? 10.473 -4.956 -21.583 1.00 96.38 90 GLY A C 1
ATOM 681 O O . GLY A 1 90 ? 9.773 -5.906 -21.942 1.00 96.38 90 GLY A O 1
ATOM 682 N N . ASP A 1 91 ? 11.045 -4.912 -20.374 1.00 96.31 91 ASP A N 1
ATOM 683 C CA . ASP A 1 91 ? 10.810 -5.957 -19.379 1.00 96.31 91 ASP A CA 1
ATOM 684 C C . ASP A 1 91 ? 9.344 -5.978 -18.945 1.00 96.31 91 ASP A C 1
ATOM 686 O O . ASP A 1 91 ? 8.667 -4.947 -18.869 1.00 96.31 91 ASP A O 1
ATOM 690 N N . ARG A 1 92 ? 8.844 -7.183 -18.657 1.00 95.94 92 ARG A N 1
ATOM 691 C CA . ARG A 1 92 ? 7.441 -7.419 -18.316 1.00 95.94 92 ARG A CA 1
ATOM 692 C C . ARG A 1 92 ? 7.290 -7.801 -16.853 1.00 95.94 92 ARG A C 1
ATOM 694 O O . ARG A 1 92 ? 8.031 -8.636 -16.331 1.00 95.94 92 ARG A O 1
ATOM 701 N N . TYR A 1 93 ? 6.273 -7.233 -16.221 1.00 95.88 93 TYR A N 1
ATOM 702 C CA . TYR A 1 93 ? 5.927 -7.480 -14.827 1.00 95.88 93 TYR A CA 1
ATOM 703 C C . TYR A 1 93 ? 4.426 -7.739 -14.684 1.00 95.88 93 TYR A C 1
ATOM 705 O O . TYR A 1 93 ? 3.628 -7.290 -15.502 1.00 95.88 93 TYR A O 1
ATOM 713 N N . ASP A 1 94 ? 4.042 -8.462 -13.638 1.00 94.38 94 ASP A N 1
ATOM 714 C CA . ASP A 1 94 ? 2.647 -8.637 -13.248 1.00 94.38 94 ASP A CA 1
ATOM 715 C C . ASP A 1 94 ? 2.266 -7.540 -12.250 1.00 94.38 94 ASP A C 1
ATOM 717 O O . ASP A 1 94 ? 2.851 -7.453 -11.167 1.00 94.38 94 ASP A O 1
ATOM 721 N N . LEU A 1 95 ? 1.265 -6.738 -12.599 1.00 95.25 95 LEU A N 1
ATOM 722 C CA . LEU A 1 95 ? 0.600 -5.793 -11.715 1.00 95.25 95 LEU A CA 1
ATOM 723 C C . LEU A 1 95 ? -0.581 -6.481 -11.028 1.00 95.25 95 LEU A C 1
ATOM 725 O O . LEU A 1 95 ? -1.481 -7.006 -11.684 1.00 95.25 95 LEU A O 1
ATOM 729 N N . LEU A 1 96 ? -0.569 -6.467 -9.700 1.00 93.19 96 LEU A N 1
ATOM 730 C CA . LEU A 1 96 ? -1.521 -7.151 -8.834 1.00 93.19 96 LEU A CA 1
ATOM 731 C C . LEU A 1 96 ? -2.516 -6.128 -8.276 1.00 93.19 96 LEU A C 1
ATOM 733 O O . LEU A 1 96 ? -2.126 -5.160 -7.617 1.00 93.19 96 LEU A O 1
ATOM 737 N N . SER A 1 97 ? -3.802 -6.342 -8.552 1.00 85.81 97 SER A N 1
ATOM 738 C CA . SER A 1 97 ? -4.896 -5.477 -8.095 1.00 85.81 97 SER A CA 1
ATOM 739 C C . SER A 1 97 ? -5.640 -6.040 -6.885 1.00 85.81 97 SER A C 1
ATOM 741 O O . SER A 1 97 ? -5.422 -7.171 -6.449 1.00 85.81 97 SER A O 1
ATOM 743 N N . SER A 1 98 ? -6.572 -5.231 -6.384 1.00 81.69 98 SER A N 1
ATOM 744 C CA . SER A 1 98 ? -7.476 -5.573 -5.288 1.00 81.69 98 SER A CA 1
ATOM 745 C C . SER A 1 98 ? -8.682 -6.400 -5.689 1.00 81.69 98 SER A C 1
ATOM 747 O O . SER A 1 98 ? -9.459 -6.790 -4.836 1.00 81.69 98 SER A O 1
ATOM 749 N N . SER A 1 99 ? -8.918 -6.605 -6.979 1.00 73.62 99 SER A N 1
ATOM 750 C CA . SER A 1 99 ? -9.982 -7.490 -7.459 1.00 73.62 99 SER A CA 1
ATOM 751 C C . SER A 1 99 ? -9.461 -8.917 -7.655 1.00 73.62 99 SER A C 1
ATOM 753 O O . SER A 1 99 ? -10.115 -9.733 -8.299 1.00 73.62 99 SER A O 1
ATOM 755 N N . GLY A 1 100 ? -8.233 -9.197 -7.197 1.00 76.56 100 GLY A N 1
ATOM 756 C CA . GLY A 1 100 ? -7.503 -10.417 -7.527 1.00 76.56 100 GLY A CA 1
ATOM 757 C C . GLY A 1 100 ? -7.119 -10.528 -9.010 1.00 76.56 100 GLY A C 1
ATOM 758 O O . GLY A 1 100 ? -6.581 -11.553 -9.440 1.00 76.56 100 GLY A O 1
ATOM 759 N N . GLN A 1 101 ? -7.368 -9.482 -9.807 1.00 82.94 101 GLN A N 1
ATOM 760 C CA . GLN A 1 101 ? -6.955 -9.422 -11.202 1.00 82.94 101 GLN A CA 1
ATOM 761 C C . GLN A 1 101 ? -5.461 -9.125 -11.298 1.00 82.94 101 GLN A C 1
ATOM 763 O O . GLN A 1 101 ? -4.904 -8.335 -10.529 1.00 82.94 101 GLN A O 1
ATOM 768 N N . THR A 1 102 ? -4.829 -9.755 -12.281 1.00 89.31 102 THR A N 1
ATOM 769 C CA . THR A 1 102 ? -3.439 -9.515 -12.654 1.00 89.31 102 THR A CA 1
ATOM 770 C C . THR A 1 102 ? -3.405 -8.982 -14.079 1.00 89.31 102 THR A C 1
ATOM 772 O O . THR A 1 102 ? -4.028 -9.570 -14.961 1.00 89.31 102 THR A O 1
ATOM 775 N N . ALA A 1 103 ? -2.682 -7.889 -14.303 1.00 91.12 103 ALA A N 1
ATOM 776 C CA . ALA A 1 103 ? -2.379 -7.377 -15.635 1.00 91.12 103 ALA A CA 1
ATOM 777 C C . ALA A 1 103 ? -0.878 -7.454 -15.869 1.00 91.12 103 ALA A C 1
ATOM 779 O O . ALA A 1 103 ? -0.091 -7.322 -14.934 1.00 91.12 103 ALA A O 1
ATOM 780 N N . THR A 1 104 ? -0.468 -7.651 -17.116 1.00 93.88 104 THR A N 1
ATOM 781 C CA . THR A 1 104 ? 0.938 -7.490 -17.465 1.00 93.88 104 THR A CA 1
ATOM 782 C C . THR A 1 104 ? 1.205 -6.028 -17.791 1.00 93.88 104 THR A C 1
ATOM 784 O O . THR A 1 104 ? 0.474 -5.418 -18.565 1.00 93.88 104 THR A O 1
ATOM 787 N N . VAL A 1 105 ? 2.269 -5.481 -17.215 1.00 96.38 105 VAL A N 1
ATOM 788 C CA . VAL A 1 105 ? 2.815 -4.175 -17.583 1.00 96.38 105 VAL A CA 1
ATOM 789 C C . VAL A 1 105 ? 4.160 -4.349 -18.260 1.00 96.38 105 VAL A C 1
ATOM 791 O O . VAL A 1 105 ? 4.894 -5.296 -17.968 1.00 96.38 105 VAL A O 1
ATOM 794 N N . THR A 1 106 ? 4.483 -3.418 -19.148 1.00 97.75 106 THR A N 1
ATOM 795 C CA . THR A 1 106 ? 5.793 -3.346 -19.800 1.00 97.75 106 THR A CA 1
ATOM 796 C C . THR A 1 106 ? 6.501 -2.082 -19.344 1.00 97.75 106 THR A C 1
ATOM 798 O O . THR A 1 106 ? 5.906 -1.004 -19.388 1.00 97.75 106 THR A O 1
ATOM 801 N N . LEU A 1 107 ? 7.752 -2.202 -18.899 1.00 98.06 107 LEU A N 1
ATOM 802 C CA . LEU A 1 107 ? 8.560 -1.043 -18.520 1.00 98.06 107 LEU A CA 1
ATOM 803 C C . LEU A 1 107 ? 8.854 -0.193 -19.761 1.00 98.06 107 LEU A C 1
ATOM 805 O O . LEU A 1 107 ? 9.285 -0.731 -20.782 1.00 98.06 107 LEU A O 1
ATOM 809 N N . THR A 1 108 ? 8.635 1.118 -19.689 1.00 97.12 108 THR A N 1
ATOM 810 C CA . THR A 1 108 ? 8.830 2.033 -20.828 1.00 97.12 108 THR A CA 1
ATOM 811 C C . THR A 1 108 ? 10.017 2.954 -20.623 1.00 97.12 108 THR A C 1
ATOM 813 O O . THR A 1 108 ? 10.891 3.028 -21.483 1.00 97.12 108 THR A O 1
ATOM 816 N N . ASP A 1 109 ? 10.080 3.601 -19.463 1.00 96.88 109 ASP A N 1
ATOM 817 C CA . ASP A 1 109 ? 11.067 4.629 -19.159 1.00 96.88 109 ASP A CA 1
ATOM 818 C C . ASP A 1 109 ? 11.752 4.310 -17.842 1.00 96.88 109 ASP A C 1
ATOM 820 O O . ASP A 1 109 ? 11.110 3.953 -16.855 1.00 96.88 109 ASP A O 1
ATOM 824 N N . LEU A 1 110 ? 13.071 4.449 -17.832 1.00 96.75 110 LEU A N 1
ATOM 825 C CA . LEU A 1 110 ? 13.883 4.305 -16.636 1.00 96.75 110 LEU A CA 1
ATOM 826 C C . LEU A 1 110 ? 13.888 5.621 -15.872 1.00 96.75 110 LEU A C 1
ATOM 828 O O . LEU A 1 110 ? 14.108 6.680 -16.463 1.00 96.75 110 LEU A O 1
ATOM 832 N N . ILE A 1 111 ? 13.665 5.544 -14.564 1.00 96.06 111 ILE A N 1
ATOM 833 C CA . ILE A 1 111 ? 13.553 6.729 -13.720 1.00 96.06 111 ILE A CA 1
ATOM 834 C C . ILE A 1 111 ? 14.474 6.653 -12.508 1.00 96.06 111 ILE A C 1
ATOM 836 O O . ILE A 1 111 ? 14.766 5.583 -11.968 1.00 96.06 111 ILE A O 1
ATOM 840 N N . ALA A 1 112 ? 14.889 7.829 -12.068 1.00 94.12 112 ALA A N 1
ATOM 841 C CA . ALA A 1 112 ? 15.497 8.075 -10.777 1.00 94.12 112 ALA A CA 1
ATOM 842 C C . ALA A 1 112 ? 14.647 9.110 -10.040 1.00 94.12 112 ALA A C 1
ATOM 844 O O . ALA A 1 112 ? 14.088 10.010 -10.655 1.00 94.12 112 ALA A O 1
ATOM 845 N N . ALA A 1 113 ? 14.530 8.978 -8.730 1.00 91.44 113 ALA A N 1
ATOM 846 C CA . ALA A 1 113 ? 13.723 9.862 -7.909 1.00 91.44 113 ALA A CA 1
ATOM 847 C C . ALA A 1 113 ? 14.515 10.267 -6.668 1.00 91.44 113 ALA A C 1
ATOM 849 O O . ALA A 1 113 ? 14.912 9.403 -5.882 1.00 91.44 113 ALA A O 1
ATOM 850 N N . VAL A 1 114 ? 14.752 11.570 -6.506 1.00 86.50 114 VAL A N 1
ATOM 851 C CA . VAL A 1 114 ? 15.507 12.108 -5.367 1.00 86.50 114 VAL A CA 1
ATOM 852 C C . VAL A 1 114 ? 14.611 12.150 -4.136 1.00 86.50 114 VAL A C 1
ATOM 854 O O . VAL A 1 114 ? 13.594 12.845 -4.123 1.00 86.50 114 VAL A O 1
ATOM 857 N N . GLY A 1 115 ? 15.001 11.404 -3.105 1.00 82.00 115 GLY A N 1
ATOM 858 C CA . GLY A 1 115 ? 14.475 11.577 -1.755 1.00 82.00 115 GLY A CA 1
ATOM 859 C C . GLY A 1 115 ? 15.279 12.623 -0.984 1.00 82.00 115 GLY A C 1
ATOM 860 O O . GLY A 1 115 ? 16.317 13.100 -1.446 1.00 82.00 115 GLY A O 1
ATOM 861 N N . ASP A 1 116 ? 14.833 12.970 0.221 1.00 77.50 116 ASP A N 1
ATOM 862 C CA . ASP A 1 116 ? 15.601 13.869 1.085 1.00 77.50 116 ASP A CA 1
ATOM 863 C C . ASP A 1 116 ? 16.753 13.123 1.783 1.00 77.50 116 ASP A C 1
ATOM 865 O O . ASP A 1 116 ? 16.664 12.699 2.938 1.00 77.50 116 ASP A O 1
ATOM 869 N N . GLU A 1 117 ? 17.846 12.911 1.045 1.00 76.25 117 GLU A N 1
ATOM 870 C CA . GLU A 1 117 ? 19.031 12.203 1.545 1.00 76.25 117 GLU A CA 1
ATOM 871 C C . GLU A 1 117 ? 19.726 12.931 2.700 1.00 76.25 117 GLU A C 1
ATOM 873 O O . GLU A 1 117 ? 20.422 12.286 3.488 1.00 76.25 117 GLU A O 1
ATOM 878 N N . ALA A 1 118 ? 19.559 14.255 2.810 1.00 70.00 118 ALA A N 1
ATOM 879 C CA . ALA A 1 118 ? 20.224 15.060 3.833 1.00 70.00 118 ALA A CA 1
ATOM 880 C C . ALA A 1 118 ? 19.730 14.722 5.247 1.00 70.00 118 ALA A C 1
ATOM 882 O O . ALA A 1 118 ? 20.496 14.847 6.203 1.00 70.00 118 ALA A O 1
ATOM 883 N N . VAL A 1 119 ? 18.496 14.233 5.352 1.00 72.88 119 VAL A N 1
ATOM 884 C CA . VAL A 1 119 ? 17.839 13.847 6.609 1.00 72.88 119 VAL A CA 1
ATOM 885 C C . VAL A 1 119 ? 17.694 12.326 6.739 1.00 72.88 119 VAL A C 1
ATOM 887 O O . VAL A 1 119 ? 17.029 11.817 7.628 1.00 72.88 119 VAL A O 1
ATOM 890 N N . GLY A 1 120 ? 18.389 11.570 5.879 1.00 72.12 120 GLY A N 1
ATOM 891 C CA . GLY A 1 120 ? 18.534 10.118 5.993 1.00 72.12 120 GLY A CA 1
ATOM 892 C C . GLY A 1 120 ? 17.644 9.293 5.065 1.00 72.12 120 GLY A C 1
ATOM 893 O O . GLY A 1 120 ? 17.903 8.092 4.932 1.00 72.12 120 GLY A O 1
ATOM 894 N N . ASN A 1 121 ? 16.688 9.897 4.349 1.00 79.19 121 ASN A N 1
ATOM 895 C CA . ASN A 1 121 ? 15.839 9.164 3.406 1.00 79.19 121 ASN A CA 1
ATOM 896 C C . ASN A 1 121 ? 16.631 8.621 2.223 1.00 79.19 121 ASN A C 1
ATOM 898 O O . ASN A 1 121 ? 17.644 9.183 1.800 1.00 79.19 121 ASN A O 1
ATOM 902 N N . ASP A 1 122 ? 16.185 7.492 1.691 1.00 85.69 122 ASP A N 1
ATOM 903 C CA . ASP A 1 122 ? 16.721 6.966 0.444 1.00 85.69 122 ASP A CA 1
ATOM 904 C C . ASP A 1 122 ? 16.155 7.721 -0.757 1.00 85.69 122 ASP A C 1
ATOM 906 O O . ASP A 1 122 ? 15.024 8.210 -0.742 1.00 85.69 122 ASP A O 1
ATOM 910 N N . SER A 1 123 ? 16.960 7.783 -1.808 1.00 90.25 123 SER A N 1
ATOM 911 C CA . SER A 1 123 ? 16.474 8.013 -3.159 1.00 90.25 123 SER A CA 1
ATOM 912 C C . SER A 1 123 ? 16.100 6.679 -3.799 1.00 90.25 123 SER A C 1
ATOM 914 O O . SER A 1 123 ? 16.385 5.613 -3.254 1.00 90.25 123 SER A O 1
ATOM 916 N N . TYR A 1 124 ? 15.467 6.706 -4.968 1.00 93.06 124 TYR A N 1
ATOM 917 C CA . TYR A 1 124 ? 14.966 5.487 -5.599 1.00 93.06 124 TYR A CA 1
ATOM 918 C C . TYR A 1 124 ? 15.333 5.423 -7.075 1.00 93.06 124 TYR A C 1
ATOM 920 O O . TYR A 1 124 ? 15.317 6.431 -7.781 1.00 93.06 124 TYR A O 1
ATOM 928 N N . ILE A 1 125 ? 15.625 4.211 -7.544 1.00 94.50 125 ILE A N 1
ATOM 929 C CA . ILE A 1 125 ? 15.654 3.882 -8.971 1.00 94.50 125 ILE A CA 1
ATOM 930 C C . ILE A 1 125 ? 14.460 2.999 -9.312 1.00 94.50 125 ILE A C 1
ATOM 932 O O . ILE A 1 125 ? 14.012 2.168 -8.514 1.00 94.50 125 ILE A O 1
ATOM 936 N N . GLY A 1 126 ? 13.928 3.189 -10.509 1.00 96.50 126 GLY A N 1
ATOM 937 C CA . GLY A 1 126 ? 12.664 2.592 -10.882 1.00 96.50 126 GLY A CA 1
ATOM 938 C C . GLY A 1 126 ? 12.367 2.684 -12.364 1.00 96.50 126 GLY A C 1
ATOM 939 O O . GLY A 1 126 ? 13.237 2.987 -13.183 1.00 96.50 126 GLY A O 1
ATOM 940 N N . ALA A 1 127 ? 11.102 2.465 -12.695 1.00 98.00 127 ALA A N 1
ATOM 941 C CA . ALA A 1 127 ? 10.605 2.649 -14.046 1.00 98.00 127 ALA A CA 1
ATOM 942 C C . ALA A 1 127 ? 9.179 3.212 -14.054 1.00 98.00 127 ALA A C 1
ATOM 944 O O . ALA A 1 127 ? 8.415 3.043 -13.099 1.00 98.00 127 ALA A O 1
ATOM 945 N N . LEU A 1 128 ? 8.814 3.838 -15.170 1.00 98.06 128 LEU A N 1
ATOM 946 C CA . LEU A 1 128 ? 7.424 3.888 -15.600 1.00 98.06 128 LEU A CA 1
ATOM 947 C C . LEU A 1 128 ? 7.084 2.580 -16.314 1.00 98.06 128 LEU A C 1
ATOM 949 O O . LEU A 1 128 ? 7.903 2.025 -17.051 1.00 98.06 128 LEU A O 1
ATOM 953 N N . ALA A 1 129 ? 5.871 2.088 -16.096 1.00 97.88 129 ALA A N 1
ATOM 954 C CA . ALA A 1 129 ? 5.369 0.885 -16.735 1.00 97.88 129 ALA A CA 1
ATOM 955 C C . ALA A 1 129 ? 3.963 1.117 -17.280 1.00 97.88 129 ALA A C 1
ATOM 957 O O . ALA A 1 129 ? 3.119 1.708 -16.612 1.00 97.88 129 ALA A O 1
ATOM 958 N N . THR A 1 130 ? 3.706 0.627 -18.487 1.00 97.31 130 THR A N 1
ATOM 959 C CA . THR A 1 130 ? 2.427 0.815 -19.179 1.00 97.31 130 THR A CA 1
ATOM 960 C C . THR A 1 130 ? 1.610 -0.473 -19.155 1.00 97.31 130 THR A C 1
ATOM 962 O O . THR A 1 130 ? 2.132 -1.547 -19.466 1.00 97.31 130 THR A O 1
ATOM 965 N N . LEU A 1 131 ? 0.330 -0.359 -18.789 1.00 94.56 131 LEU A N 1
ATOM 966 C CA . LEU A 1 131 ? -0.683 -1.405 -18.921 1.00 94.56 131 LEU A CA 1
ATOM 967 C C . LEU A 1 131 ? -1.230 -1.435 -20.351 1.00 94.56 131 LEU A C 1
ATOM 969 O O . LEU A 1 131 ? -1.444 -0.384 -20.967 1.00 94.56 131 LEU A O 1
ATOM 973 N N . ASP A 1 132 ? -1.583 -2.626 -20.833 1.00 88.44 132 ASP A N 1
ATOM 974 C CA . ASP A 1 132 ? -2.376 -2.764 -22.055 1.00 88.44 132 ASP A CA 1
ATOM 975 C C . ASP A 1 132 ? -3.708 -2.015 -21.903 1.00 88.44 132 ASP A C 1
ATOM 977 O O . ASP A 1 132 ? -4.400 -2.146 -20.885 1.00 88.44 132 ASP A O 1
ATOM 981 N N . SER A 1 133 ? -4.088 -1.241 -22.923 1.00 84.44 133 SER A N 1
ATOM 982 C CA . SER A 1 133 ? -5.259 -0.351 -22.887 1.00 84.44 133 SER A CA 1
ATOM 983 C C . SER A 1 133 ? -6.577 -1.078 -22.605 1.00 84.44 133 SER A C 1
ATOM 985 O O . SER A 1 133 ? -7.484 -0.489 -22.024 1.00 84.44 133 SER A O 1
ATOM 987 N N . GLU A 1 134 ? -6.677 -2.359 -22.963 1.00 86.25 134 GLU A N 1
ATOM 988 C CA . GLU A 1 134 ? -7.836 -3.209 -22.667 1.00 86.25 134 GLU A CA 1
ATOM 989 C C . GLU A 1 134 ? -7.946 -3.562 -21.175 1.00 86.25 134 GLU A C 1
ATOM 991 O O . GLU A 1 134 ? -9.047 -3.718 -20.652 1.00 86.25 134 GLU A O 1
ATOM 996 N N . THR A 1 135 ? -6.812 -3.658 -20.473 1.00 84.88 135 THR A N 1
ATOM 997 C CA . THR A 1 135 ? -6.758 -4.019 -19.046 1.00 84.88 135 THR A CA 1
ATOM 998 C C . THR A 1 135 ? -6.764 -2.806 -18.124 1.00 84.88 135 THR A C 1
ATOM 1000 O O . THR A 1 135 ? -7.256 -2.902 -17.002 1.00 84.88 135 THR A O 1
ATOM 1003 N N . ALA A 1 136 ? -6.291 -1.649 -18.594 1.00 86.38 136 ALA A N 1
ATOM 1004 C CA . ALA A 1 136 ? -6.192 -0.429 -17.795 1.00 86.38 136 ALA A CA 1
ATOM 1005 C C . ALA A 1 136 ? -7.498 -0.014 -17.081 1.00 86.38 136 ALA A C 1
ATOM 1007 O O . ALA A 1 136 ? -7.428 0.351 -15.907 1.00 86.38 136 ALA A O 1
ATOM 1008 N N . PRO A 1 137 ? -8.701 -0.125 -17.689 1.00 87.00 137 PRO A N 1
ATOM 1009 C CA . PRO A 1 137 ? -9.950 0.219 -17.009 1.00 87.00 137 PRO A CA 1
ATOM 1010 C C . PRO A 1 137 ? -10.259 -0.632 -15.771 1.00 87.00 137 PRO A C 1
ATOM 1012 O O . PRO A 1 137 ? -11.076 -0.220 -14.950 1.00 87.00 137 PRO A O 1
ATOM 1015 N N . LEU A 1 138 ? -9.629 -1.800 -15.626 1.00 82.56 138 LEU A N 1
ATOM 1016 C CA . LEU A 1 138 ? -9.812 -2.696 -14.483 1.00 82.56 138 LEU A CA 1
ATOM 1017 C C . LEU A 1 138 ? -8.951 -2.296 -13.271 1.00 82.56 138 LEU A C 1
ATOM 1019 O O . LEU A 1 138 ? -9.198 -2.748 -12.156 1.00 82.56 138 LEU A O 1
ATOM 1023 N N . PHE A 1 139 ? -7.965 -1.420 -13.471 1.00 87.25 139 PHE A N 1
ATOM 1024 C CA . PHE A 1 139 ? -7.004 -0.986 -12.460 1.00 87.25 139 PHE A CA 1
ATOM 1025 C C . PHE A 1 139 ? -7.285 0.476 -12.091 1.00 87.25 139 PHE A C 1
ATOM 1027 O O . PHE A 1 139 ? -6.644 1.403 -12.582 1.00 87.25 139 PHE A O 1
ATOM 1034 N N . GLN A 1 140 ? -8.286 0.683 -11.228 1.00 85.94 140 GLN A N 1
ATOM 1035 C CA . GLN A 1 140 ? -8.756 2.022 -10.827 1.00 85.94 140 GLN A CA 1
ATOM 1036 C C . GLN A 1 140 ? -8.196 2.528 -9.493 1.00 85.94 140 GLN A C 1
ATOM 1038 O O . GLN A 1 140 ? -8.346 3.708 -9.176 1.00 85.94 140 GLN A O 1
ATOM 1043 N N . ASN A 1 141 ? -7.544 1.663 -8.717 1.00 90.69 141 ASN A N 1
ATOM 1044 C CA . ASN A 1 141 ? -6.927 2.044 -7.453 1.00 90.69 141 ASN A CA 1
ATOM 1045 C C . ASN A 1 141 ? -5.690 2.932 -7.672 1.00 90.69 141 ASN A C 1
ATOM 1047 O O . ASN A 1 141 ? -5.158 3.088 -8.775 1.00 90.69 141 ASN A O 1
ATOM 1051 N N . ASN A 1 142 ? -5.213 3.510 -6.579 1.00 94.31 142 ASN A N 1
ATOM 1052 C CA . ASN A 1 142 ? -4.043 4.379 -6.588 1.00 94.31 142 ASN A CA 1
ATOM 1053 C C . ASN A 1 142 ? -2.731 3.618 -6.363 1.00 94.31 142 ASN A C 1
ATOM 1055 O O . ASN A 1 142 ? -1.684 4.044 -6.851 1.00 94.31 142 ASN A O 1
ATOM 1059 N N . TYR A 1 143 ? -2.796 2.484 -5.665 1.00 95.81 143 TYR A N 1
ATOM 1060 C CA . TYR A 1 143 ? -1.636 1.721 -5.222 1.00 95.81 143 TYR A CA 1
ATOM 1061 C C . TYR A 1 143 ? -1.782 0.245 -5.565 1.00 95.81 143 TYR A C 1
ATOM 1063 O O . TYR A 1 143 ? -2.870 -0.320 -5.457 1.00 95.81 143 TYR A O 1
ATOM 1071 N N . TYR A 1 144 ? -0.677 -0.392 -5.931 1.00 95.81 144 TYR A N 1
ATOM 1072 C CA . TYR A 1 144 ? -0.618 -1.769 -6.407 1.00 95.81 144 TYR A CA 1
ATOM 1073 C C . TYR A 1 144 ? 0.649 -2.462 -5.919 1.00 95.81 144 TYR A C 1
ATOM 1075 O O . TYR A 1 144 ? 1.606 -1.811 -5.492 1.00 95.81 144 TYR A O 1
ATOM 1083 N N . ALA A 1 145 ? 0.666 -3.788 -6.034 1.00 96.19 145 ALA A N 1
ATOM 1084 C CA . ALA A 1 145 ? 1.904 -4.547 -5.960 1.00 96.19 145 ALA A CA 1
ATOM 1085 C C . ALA A 1 145 ? 2.322 -5.006 -7.358 1.00 96.19 145 ALA A C 1
ATOM 1087 O O . ALA A 1 145 ? 1.486 -5.321 -8.202 1.00 96.19 145 ALA A O 1
ATOM 1088 N N . LEU A 1 146 ? 3.623 -5.070 -7.582 1.00 96.00 146 LEU A N 1
ATOM 1089 C CA . LEU A 1 146 ? 4.252 -5.543 -8.799 1.00 96.00 146 LEU A CA 1
ATOM 1090 C C . LEU A 1 146 ? 5.105 -6.769 -8.470 1.00 96.00 146 LEU A C 1
ATOM 1092 O O . LEU A 1 146 ? 5.747 -6.808 -7.423 1.00 96.00 146 LEU A O 1
ATOM 1096 N N . ARG A 1 147 ? 5.163 -7.752 -9.365 1.00 94.88 147 ARG A N 1
ATOM 1097 C CA . ARG A 1 147 ? 6.148 -8.845 -9.316 1.00 94.88 147 ARG A CA 1
ATOM 1098 C C . ARG A 1 147 ? 6.679 -9.146 -10.710 1.00 94.88 147 ARG A C 1
ATOM 1100 O O . ARG A 1 147 ? 6.067 -8.768 -11.706 1.00 94.88 147 ARG A O 1
ATOM 1107 N N . ARG A 1 148 ? 7.787 -9.879 -10.801 1.00 93.56 148 ARG A N 1
ATOM 1108 C CA . ARG A 1 148 ? 8.340 -10.303 -12.095 1.00 93.56 148 ARG A CA 1
ATOM 1109 C C . ARG A 1 148 ? 7.344 -11.186 -12.849 1.00 93.56 148 ARG A C 1
ATOM 1111 O O . ARG A 1 148 ? 6.788 -12.118 -12.261 1.00 93.56 148 ARG A O 1
ATOM 1118 N N . HIS A 1 149 ? 7.146 -10.912 -14.138 1.00 91.62 149 HIS A N 1
ATOM 1119 C CA . HIS A 1 149 ? 6.283 -11.736 -14.979 1.00 91.62 149 HIS A CA 1
ATOM 1120 C C . HIS A 1 149 ? 6.900 -13.128 -15.142 1.00 91.62 149 HIS A C 1
ATOM 1122 O O . HIS A 1 149 ? 8.074 -13.265 -15.496 1.00 91.62 149 HIS A O 1
ATOM 1128 N N . ALA A 1 150 ? 6.122 -14.177 -14.884 1.00 82.56 150 ALA A N 1
ATOM 1129 C CA . ALA A 1 150 ? 6.560 -15.540 -15.154 1.00 82.56 150 ALA A CA 1
ATOM 1130 C C . ALA A 1 150 ? 6.245 -15.899 -16.611 1.00 82.56 150 ALA A C 1
ATOM 1132 O O . ALA A 1 150 ? 5.096 -15.806 -17.039 1.00 82.56 150 ALA A O 1
ATOM 1133 N N . ALA A 1 151 ? 7.248 -16.353 -17.368 1.00 59.38 151 ALA A N 1
ATOM 1134 C CA . ALA A 1 151 ? 7.000 -16.954 -18.675 1.00 59.38 151 ALA A CA 1
ATOM 1135 C C . ALA A 1 151 ? 6.052 -18.163 -18.519 1.00 59.38 151 ALA A C 1
ATOM 1137 O O . ALA A 1 151 ? 6.166 -18.921 -17.553 1.00 59.38 151 ALA A O 1
ATOM 1138 N N . GLN A 1 152 ? 5.097 -18.303 -19.447 1.00 46.06 152 GLN A N 1
ATOM 1139 C CA . GLN A 1 152 ? 4.015 -19.298 -19.435 1.00 46.06 152 GLN A CA 1
ATOM 1140 C C . GLN A 1 152 ? 4.450 -20.677 -18.901 1.00 46.06 152 GLN A C 1
ATOM 1142 O O . GLN A 1 152 ? 5.416 -21.263 -19.383 1.00 46.06 152 GLN A O 1
ATOM 1147 N N . GLY A 1 153 ? 3.701 -21.208 -17.928 1.00 42.38 153 GLY A N 1
ATOM 1148 C CA . GLY A 1 153 ? 3.930 -22.539 -17.349 1.00 42.38 153 GLY A CA 1
ATOM 1149 C C . GLY A 1 153 ? 3.748 -22.611 -15.834 1.00 42.38 153 GLY A C 1
ATOM 1150 O O . GLY A 1 153 ? 3.554 -23.696 -15.290 1.00 42.38 153 GLY A O 1
ATOM 1151 N N . SER A 1 154 ? 3.731 -21.475 -15.134 1.00 47.03 154 SER A N 1
ATOM 1152 C CA . SER A 1 154 ? 3.255 -21.463 -13.755 1.00 47.03 154 SER A CA 1
ATOM 1153 C C . SER A 1 154 ? 1.726 -21.406 -13.770 1.00 47.03 154 SER A C 1
ATOM 1155 O O . SER A 1 154 ? 1.163 -20.339 -14.013 1.00 47.03 154 SER A O 1
ATOM 1157 N N . ASN A 1 155 ? 1.054 -22.535 -13.513 1.00 44.06 155 ASN A N 1
ATOM 1158 C CA . ASN A 1 155 ? -0.342 -22.563 -13.053 1.00 44.06 155 ASN A CA 1
ATOM 1159 C C . ASN A 1 155 ? -0.406 -21.835 -11.700 1.00 44.06 155 ASN A C 1
ATOM 1161 O O . ASN A 1 155 ? -0.462 -22.443 -10.636 1.00 44.06 155 ASN A O 1
ATOM 1165 N N . ARG A 1 156 ? -0.291 -20.509 -11.730 1.00 60.84 156 ARG A N 1
ATOM 1166 C CA . ARG A 1 156 ? -0.575 -19.646 -10.594 1.00 60.84 156 ARG A CA 1
ATOM 1167 C C . ARG A 1 156 ? -2.052 -19.345 -10.706 1.00 60.84 156 ARG A C 1
ATOM 1169 O O . ARG A 1 156 ? -2.440 -18.356 -11.319 1.00 60.84 156 ARG A O 1
ATOM 1176 N N . GLU A 1 157 ? -2.860 -20.268 -10.200 1.00 51.03 157 GLU A N 1
ATOM 1177 C CA . GLU A 1 157 ? -4.278 -20.012 -9.992 1.00 51.03 157 GLU A CA 1
ATOM 1178 C C . GLU A 1 157 ? -4.374 -18.807 -9.054 1.00 51.03 157 GLU A C 1
ATOM 1180 O O . GLU A 1 157 ? -4.123 -18.911 -7.854 1.00 51.03 157 GLU A O 1
ATOM 1185 N N . SER A 1 158 ? -4.651 -17.631 -9.625 1.00 52.78 158 SER A N 1
ATOM 1186 C CA . SER A 1 158 ? -5.197 -16.533 -8.842 1.00 52.78 158 SER A CA 1
ATOM 1187 C C . SER A 1 158 ? -6.564 -17.016 -8.394 1.00 52.78 158 SER A C 1
ATOM 1189 O O . SER A 1 158 ? -7.466 -17.186 -9.216 1.00 52.78 158 SER A O 1
ATOM 1191 N N . THR A 1 159 ? -6.709 -17.289 -7.101 1.00 54.31 159 THR A N 1
ATOM 1192 C CA . THR A 1 159 ? -8.018 -17.590 -6.524 1.00 54.31 159 THR A CA 1
ATOM 1193 C C . THR A 1 159 ? -8.872 -16.332 -6.414 1.00 54.31 159 THR A C 1
ATOM 1195 O O . THR A 1 159 ? -10.043 -16.444 -6.081 1.00 54.31 159 THR A O 1
ATOM 1198 N N . GLY A 1 160 ? -8.330 -15.154 -6.760 1.00 62.28 160 GLY A N 1
ATOM 1199 C CA . GLY A 1 160 ? -9.112 -13.957 -7.052 1.00 62.28 160 GLY A CA 1
ATOM 1200 C C . GLY A 1 160 ? -9.818 -13.350 -5.841 1.00 62.28 160 GLY A C 1
ATOM 1201 O O . GLY A 1 160 ? -10.832 -12.686 -6.010 1.00 62.28 160 GLY A O 1
ATOM 1202 N N . ASN A 1 161 ? -9.326 -13.608 -4.627 1.00 77.81 161 ASN A N 1
ATOM 1203 C CA . ASN A 1 161 ? -10.116 -13.383 -3.416 1.00 77.81 161 ASN A CA 1
ATOM 1204 C C . ASN A 1 161 ? -9.582 -12.293 -2.488 1.00 77.81 161 ASN A C 1
ATOM 1206 O O . ASN A 1 161 ? -10.274 -11.967 -1.537 1.00 77.81 161 ASN A O 1
ATOM 1210 N N . ALA A 1 162 ? -8.375 -11.760 -2.700 1.00 89.62 162 ALA A N 1
ATOM 1211 C CA . ALA A 1 162 ? -7.853 -10.699 -1.842 1.00 89.62 162 ALA A CA 1
ATOM 1212 C C . ALA A 1 162 ? -8.264 -9.324 -2.368 1.00 89.62 162 ALA A C 1
ATOM 1214 O O . ALA A 1 162 ? -8.017 -9.024 -3.537 1.00 89.62 162 ALA A O 1
ATOM 1215 N N . GLY A 1 163 ? -8.831 -8.483 -1.502 1.00 92.56 163 GLY A N 1
ATOM 1216 C CA . GLY A 1 163 ? -9.340 -7.193 -1.945 1.00 92.56 163 GLY A CA 1
ATOM 1217 C C . GLY A 1 163 ? -10.035 -6.353 -0.895 1.00 92.56 163 GLY A C 1
ATOM 1218 O O . GLY A 1 163 ? -10.597 -6.880 0.067 1.00 92.56 163 GLY A O 1
ATOM 1219 N N . LEU A 1 164 ? -10.039 -5.038 -1.114 1.00 92.50 164 LEU A N 1
ATOM 1220 C CA . LEU A 1 164 ? -10.930 -4.121 -0.407 1.00 92.50 164 LEU A CA 1
ATOM 1221 C C . LEU A 1 164 ? -12.377 -4.355 -0.847 1.00 92.50 164 LEU A C 1
ATOM 1223 O O . LEU A 1 164 ? -12.653 -4.546 -2.031 1.00 92.50 164 LEU A O 1
ATOM 1227 N N . LEU A 1 165 ? -13.299 -4.312 0.112 1.00 91.75 165 LEU A N 1
ATOM 1228 C CA . LEU A 1 165 ? -14.732 -4.368 -0.150 1.00 91.75 165 LEU A CA 1
ATOM 1229 C C . LEU A 1 165 ? -15.340 -2.976 0.029 1.00 91.75 165 LEU A C 1
ATOM 1231 O O . LEU A 1 165 ? -15.085 -2.308 1.032 1.00 91.75 165 LEU A O 1
ATOM 1235 N N . ASN A 1 166 ? -16.171 -2.572 -0.929 1.00 86.31 166 ASN A N 1
ATOM 1236 C CA . ASN A 1 166 ? -16.834 -1.263 -0.931 1.00 86.31 166 ASN A CA 1
ATOM 1237 C C . ASN A 1 166 ? -18.217 -1.288 -0.262 1.00 86.31 166 ASN A C 1
ATOM 1239 O O . ASN A 1 166 ? -18.832 -0.237 -0.082 1.00 86.31 166 ASN A 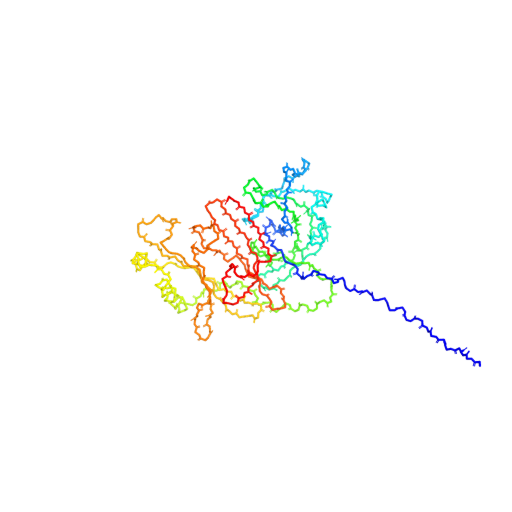O 1
ATOM 1243 N N . ASP A 1 167 ? -18.721 -2.473 0.089 1.00 87.94 167 ASP A N 1
ATOM 1244 C CA . ASP A 1 167 ? -20.036 -2.603 0.702 1.00 87.94 167 ASP A CA 1
ATOM 1245 C C . ASP A 1 167 ? -20.049 -1.993 2.113 1.00 87.94 167 ASP A C 1
ATOM 1247 O O . ASP A 1 167 ? -19.143 -2.259 2.916 1.00 87.94 167 ASP A O 1
ATOM 1251 N N . PRO A 1 168 ? -21.091 -1.213 2.464 1.00 89.25 168 PRO A N 1
ATOM 1252 C CA . PRO A 1 168 ? -21.246 -0.694 3.812 1.00 89.25 168 PRO A CA 1
ATOM 1253 C C . PRO A 1 168 ? -21.291 -1.826 4.834 1.00 89.25 168 PRO A C 1
ATOM 1255 O O . PRO A 1 168 ? -22.054 -2.787 4.702 1.00 89.25 168 PRO A O 1
ATOM 1258 N N . VAL A 1 169 ? -20.514 -1.694 5.905 1.00 90.56 169 VAL A N 1
ATOM 1259 C CA . VAL A 1 169 ? -20.506 -2.716 6.951 1.00 90.56 169 VAL A CA 1
ATOM 1260 C C . VAL A 1 169 ? -21.815 -2.661 7.743 1.00 90.56 169 VAL A C 1
ATOM 1262 O O . VAL A 1 169 ? -22.224 -1.572 8.151 1.00 90.56 169 VAL A O 1
ATOM 1265 N N . PRO A 1 170 ? -22.482 -3.795 8.020 1.00 91.75 170 PRO A N 1
ATOM 1266 C CA . PRO A 1 170 ? -23.752 -3.789 8.738 1.00 91.75 170 PRO A CA 1
ATOM 1267 C C . PRO A 1 170 ? -23.678 -3.106 10.113 1.00 91.75 170 PRO A C 1
ATOM 1269 O O . PRO A 1 170 ? -22.746 -3.329 10.886 1.00 91.75 170 PRO A O 1
ATOM 1272 N N . PHE A 1 171 ? -24.716 -2.341 10.466 1.00 92.25 171 PHE A N 1
ATOM 1273 C CA . PHE A 1 171 ? -24.783 -1.571 11.720 1.00 92.25 171 PHE A CA 1
ATOM 1274 C C . PHE A 1 171 ? -24.540 -2.409 12.989 1.00 92.25 171 PHE A C 1
ATOM 1276 O O . PHE A 1 171 ? -23.911 -1.946 13.941 1.00 92.25 171 PHE A O 1
ATOM 1283 N N . HIS A 1 172 ? -25.005 -3.661 13.014 1.00 92.31 172 HIS A N 1
ATOM 1284 C CA . HIS A 1 172 ? -24.789 -4.544 14.162 1.00 92.31 172 HIS A CA 1
ATOM 1285 C C . HIS A 1 172 ? -23.303 -4.889 14.367 1.00 92.31 172 HIS A C 1
ATOM 1287 O O . HIS A 1 172 ? -22.860 -4.978 15.509 1.00 92.31 172 HIS A O 1
ATOM 1293 N N . ILE A 1 173 ? -22.522 -5.022 13.286 1.00 93.62 173 ILE A N 1
ATOM 1294 C CA . ILE A 1 173 ? -21.066 -5.200 13.362 1.00 93.62 173 ILE A CA 1
ATOM 1295 C C . ILE A 1 173 ? -20.424 -3.907 13.854 1.00 93.62 173 ILE A C 1
ATOM 1297 O O . ILE A 1 173 ? -19.646 -3.949 14.799 1.00 93.62 173 ILE A O 1
ATOM 1301 N N . GLN A 1 174 ? -20.810 -2.755 13.296 1.00 94.31 174 GLN A N 1
ATOM 1302 C CA . GLN A 1 174 ? -20.307 -1.446 13.739 1.00 94.31 174 GLN A CA 1
ATOM 1303 C C . GLN A 1 174 ? -20.529 -1.213 15.245 1.00 94.31 174 GLN A C 1
ATOM 1305 O O . GLN A 1 174 ? -19.632 -0.755 15.948 1.00 94.31 174 GLN A O 1
ATOM 1310 N N . SER A 1 175 ? -21.698 -1.595 15.766 1.00 93.19 175 SER A N 1
ATOM 1311 C CA . SER A 1 175 ? -22.020 -1.477 17.195 1.00 93.19 175 SER A CA 1
ATOM 1312 C C . SER A 1 175 ? -21.132 -2.372 18.069 1.00 93.19 175 SER A C 1
ATOM 1314 O O . SER A 1 175 ? -20.666 -1.953 19.129 1.00 93.19 175 SER A O 1
ATOM 1316 N N . GLN A 1 176 ? -20.858 -3.602 17.620 1.00 95.38 176 GLN A N 1
ATOM 1317 C CA . GLN A 1 176 ? -19.938 -4.513 18.308 1.00 95.38 176 GLN A CA 1
ATOM 1318 C C . GLN A 1 176 ? -18.493 -4.002 18.263 1.00 95.38 176 GLN A C 1
ATOM 1320 O O . GLN A 1 176 ? -17.792 -4.075 19.272 1.00 95.38 176 GLN A O 1
ATOM 1325 N N . VAL A 1 177 ? -18.065 -3.448 17.125 1.00 95.81 177 VAL A N 1
ATOM 1326 C CA . VAL A 1 177 ? -16.754 -2.807 16.952 1.00 95.81 177 VAL A CA 1
ATOM 1327 C C . VAL A 1 177 ? -16.590 -1.676 17.964 1.00 95.81 177 VAL A C 1
ATOM 1329 O O . VAL A 1 177 ? -15.649 -1.703 18.752 1.00 95.81 177 VAL A O 1
ATOM 1332 N N . ALA A 1 178 ? -17.542 -0.741 18.025 1.00 95.19 178 ALA A N 1
ATOM 1333 C CA . ALA A 1 178 ? -17.499 0.381 18.962 1.00 95.19 178 ALA A CA 1
ATOM 1334 C C . ALA A 1 178 ? -17.356 -0.081 20.425 1.00 95.19 178 ALA A C 1
ATOM 1336 O O . ALA A 1 178 ? -16.530 0.447 21.177 1.00 95.19 178 ALA A O 1
ATOM 1337 N N . SER A 1 179 ? -18.109 -1.116 20.816 1.00 94.75 179 SER A N 1
ATOM 1338 C CA . SER A 1 179 ? -18.033 -1.702 22.158 1.00 94.75 179 SER A CA 1
ATOM 1339 C C . SER A 1 179 ? -16.656 -2.309 22.450 1.00 94.75 179 SER A C 1
ATOM 1341 O O . SER A 1 179 ? -16.067 -2.006 23.490 1.00 94.75 179 SER A O 1
ATOM 1343 N N . GLN A 1 180 ? -16.103 -3.108 21.532 1.00 95.75 180 GLN A N 1
ATOM 1344 C CA . GLN A 1 180 ? -14.791 -3.736 21.729 1.00 95.75 180 GLN A CA 1
ATOM 1345 C C . GLN A 1 180 ? -13.648 -2.730 21.754 1.00 95.75 180 GLN A C 1
ATOM 1347 O O . GLN A 1 180 ? -12.729 -2.868 22.559 1.00 95.75 180 GLN A O 1
ATOM 1352 N N . LEU A 1 181 ? -13.703 -1.713 20.899 1.00 95.19 181 LEU A N 1
ATOM 1353 C CA . LEU A 1 181 ? -12.694 -0.661 20.853 1.00 95.19 181 LEU A CA 1
ATOM 1354 C C . LEU A 1 181 ? -12.708 0.184 22.125 1.00 95.19 181 LEU A C 1
ATOM 1356 O O . LEU A 1 181 ? -11.646 0.465 22.675 1.00 95.19 181 LEU A O 1
ATOM 1360 N N . THR A 1 182 ? -13.895 0.504 22.647 1.00 94.00 182 THR A N 1
ATOM 1361 C CA . THR A 1 182 ? -14.039 1.202 23.934 1.00 94.00 182 THR A CA 1
ATOM 1362 C C . THR A 1 182 ? -13.469 0.370 25.075 1.00 94.00 182 THR A C 1
ATOM 1364 O O . THR A 1 182 ? -12.631 0.857 25.829 1.00 94.00 182 THR A O 1
ATOM 1367 N N . GLN A 1 183 ? -13.833 -0.913 25.158 1.00 93.94 183 GLN A N 1
ATOM 1368 C CA . GLN A 1 183 ? -13.275 -1.815 26.165 1.00 93.94 183 GLN A CA 1
ATOM 1369 C C . GLN A 1 183 ? -11.746 -1.906 26.046 1.00 93.94 183 GLN A C 1
ATOM 1371 O O . GLN A 1 183 ? -11.028 -1.889 27.047 1.00 93.94 183 GLN A O 1
ATOM 1376 N N . ARG A 1 184 ? -11.221 -1.982 24.817 1.00 93.62 184 ARG A N 1
ATOM 1377 C CA . ARG A 1 184 ? -9.780 -2.056 24.581 1.00 93.62 184 ARG A CA 1
ATOM 1378 C C . ARG A 1 184 ? -9.073 -0.780 25.029 1.00 93.62 184 ARG A C 1
ATOM 1380 O O . ARG A 1 184 ? -8.086 -0.879 25.759 1.00 93.62 184 ARG A O 1
ATOM 1387 N N . MET A 1 185 ? -9.612 0.385 24.681 1.00 92.44 185 MET A N 1
ATOM 1388 C CA . MET A 1 185 ? -9.142 1.687 25.155 1.00 92.44 185 MET A CA 1
ATOM 1389 C C . MET A 1 185 ? -9.102 1.734 26.690 1.00 92.44 185 MET A C 1
ATOM 1391 O O . MET A 1 185 ? -8.073 2.083 27.264 1.00 92.44 185 MET A O 1
ATOM 1395 N N . GLU A 1 186 ? -10.154 1.291 27.382 1.00 91.56 186 GLU A N 1
ATOM 1396 C CA . GLU A 1 186 ? -10.177 1.284 28.852 1.00 91.56 186 GLU A CA 1
ATOM 1397 C C . GLU A 1 186 ? -9.076 0.411 29.463 1.00 91.56 186 GLU A C 1
ATOM 1399 O O . GLU A 1 186 ? -8.543 0.734 30.524 1.00 91.56 186 GLU A O 1
ATOM 1404 N N . THR A 1 187 ? -8.703 -0.684 28.797 1.00 90.69 187 THR A N 1
ATOM 1405 C CA . THR A 1 187 ? -7.624 -1.562 29.272 1.00 90.69 187 THR A CA 1
ATOM 1406 C C . THR A 1 187 ? -6.225 -1.023 28.982 1.00 90.69 187 THR A C 1
ATOM 1408 O O . THR A 1 187 ? -5.320 -1.244 29.784 1.00 90.69 187 THR A O 1
ATOM 1411 N N . MET A 1 188 ? -6.035 -0.322 27.861 1.00 88.81 188 MET A N 1
ATOM 1412 C CA . MET A 1 188 ? -4.715 0.113 27.388 1.00 88.81 188 MET A CA 1
ATOM 1413 C C . MET A 1 188 ? -4.332 1.522 27.849 1.00 88.81 188 MET A C 1
ATOM 1415 O O . MET A 1 188 ? -3.149 1.853 27.882 1.00 88.81 188 MET A O 1
ATOM 1419 N N . THR A 1 189 ? -5.308 2.347 28.226 1.00 86.69 189 THR A N 1
ATOM 1420 C CA . THR A 1 189 ? -5.077 3.761 28.529 1.00 86.69 189 THR A CA 1
ATOM 1421 C C . THR A 1 189 ? -4.807 3.989 30.024 1.00 86.69 189 THR A C 1
ATOM 1423 O O . THR A 1 189 ? -5.607 3.551 30.863 1.00 86.69 189 THR A O 1
ATOM 1426 N N . PRO A 1 190 ? -3.730 4.704 30.409 1.00 85.12 190 PRO A N 1
ATOM 1427 C CA . PRO A 1 190 ? -3.454 5.065 31.803 1.00 85.12 190 PRO A CA 1
ATOM 1428 C C . PRO A 1 190 ? -4.583 5.885 32.443 1.00 85.12 190 PRO A C 1
ATOM 1430 O O . PRO A 1 190 ? -5.238 6.675 31.769 1.00 85.12 190 PRO A O 1
ATOM 1433 N N . GLY A 1 191 ? -4.784 5.746 33.758 1.00 85.62 191 GLY A N 1
ATOM 1434 C CA . GLY A 1 191 ? -5.921 6.330 34.494 1.00 85.62 191 GLY A CA 1
ATOM 1435 C C . GLY A 1 191 ? -6.231 7.812 34.200 1.00 85.62 191 GLY A C 1
ATOM 1436 O O . GLY A 1 191 ? -7.377 8.111 33.865 1.00 85.62 191 GLY A O 1
ATOM 1437 N N . PRO A 1 192 ? -5.252 8.738 34.260 1.00 82.69 192 PRO A N 1
ATOM 1438 C CA . PRO A 1 192 ? -5.501 10.159 33.993 1.00 82.69 192 PRO A CA 1
ATOM 1439 C C . PRO A 1 192 ? -6.004 10.444 32.571 1.00 82.69 192 PRO A C 1
ATOM 1441 O O . PRO A 1 192 ? -6.898 11.266 32.391 1.00 82.69 192 PRO A O 1
ATOM 1444 N N . ILE A 1 193 ? -5.462 9.745 31.568 1.00 83.44 193 ILE A N 1
ATOM 1445 C CA . ILE A 1 193 ? -5.883 9.880 30.166 1.00 83.44 193 ILE A CA 1
ATOM 1446 C C . ILE A 1 193 ? -7.245 9.202 29.975 1.00 83.44 193 ILE A C 1
ATOM 1448 O O . ILE A 1 193 ? -8.140 9.769 29.358 1.00 83.44 193 ILE A O 1
ATOM 1452 N N . ARG A 1 194 ? -7.451 8.032 30.589 1.00 88.62 194 ARG A N 1
ATOM 1453 C CA . ARG A 1 194 ? -8.693 7.252 30.504 1.00 88.62 194 ARG A CA 1
ATOM 1454 C C . ARG A 1 194 ? -9.914 8.062 30.928 1.00 88.62 194 ARG A C 1
ATOM 1456 O O . ARG A 1 194 ? -10.920 8.030 30.234 1.00 88.62 194 ARG A O 1
ATOM 1463 N N . LEU A 1 195 ? -9.815 8.832 32.014 1.00 86.00 195 LEU A N 1
ATOM 1464 C CA . LEU A 1 195 ? -10.912 9.684 32.493 1.00 86.00 195 LEU A CA 1
ATOM 1465 C C . LEU A 1 195 ? -11.299 10.790 31.501 1.00 86.00 195 L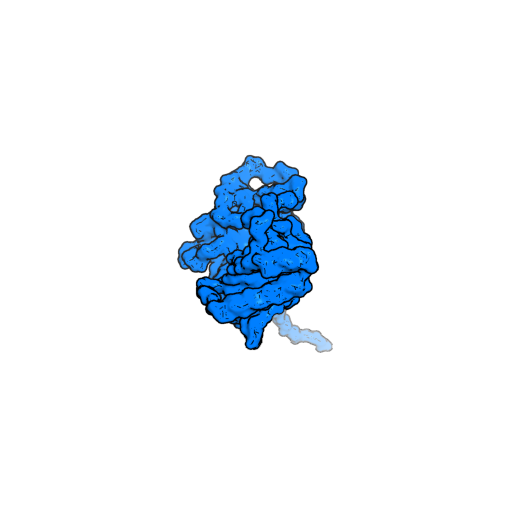EU A C 1
ATOM 1467 O O . LEU A 1 195 ? -12.467 11.176 31.450 1.00 86.00 195 LEU A O 1
ATOM 1471 N N . LYS A 1 196 ? -10.334 11.307 30.729 1.00 84.94 196 LYS A N 1
ATOM 1472 C CA . LYS A 1 196 ? -10.601 12.276 29.658 1.00 84.94 196 LYS A CA 1
ATOM 1473 C C . LYS A 1 196 ? -11.259 11.587 28.462 1.00 84.94 196 LYS A C 1
ATOM 1475 O O . LYS A 1 196 ? -12.303 12.029 27.997 1.00 84.94 196 LYS A O 1
ATOM 1480 N N . VAL A 1 197 ? -10.690 10.463 28.028 1.00 86.62 197 VAL A N 1
ATOM 1481 C CA . VAL A 1 197 ? -11.150 9.692 26.862 1.00 86.62 197 VAL A CA 1
ATOM 1482 C C . VAL A 1 197 ? -12.552 9.106 27.065 1.00 86.62 197 VAL A C 1
ATOM 1484 O O . VAL A 1 197 ? -13.348 9.107 26.137 1.00 86.62 197 VAL A O 1
ATOM 1487 N N . GLN A 1 198 ? -12.906 8.676 28.279 1.00 87.50 198 GLN A N 1
ATOM 1488 C CA . GLN A 1 198 ? -14.243 8.147 28.596 1.00 87.50 198 GLN A CA 1
ATOM 1489 C C . GLN A 1 198 ? -15.378 9.162 28.405 1.00 87.50 198 GLN A C 1
ATOM 1491 O O . GLN A 1 198 ? -16.535 8.768 28.277 1.00 87.50 198 GLN A O 1
ATOM 1496 N N . LYS A 1 199 ? -15.065 10.462 28.409 1.00 86.50 199 LYS A N 1
ATOM 1497 C CA . LYS A 1 199 ? -16.036 11.534 28.154 1.00 86.50 199 LYS A CA 1
ATOM 1498 C C . LYS A 1 199 ? -16.047 11.983 26.694 1.00 86.50 199 LYS A C 1
ATOM 1500 O O . LYS A 1 199 ? -16.931 12.741 26.312 1.00 86.50 199 LYS A O 1
ATOM 1505 N N . ALA A 1 200 ? -15.067 11.552 25.905 1.00 88.12 200 ALA A N 1
ATOM 1506 C CA . ALA A 1 200 ? -14.936 11.929 24.510 1.00 88.12 200 ALA A CA 1
ATOM 1507 C C . ALA A 1 200 ? -15.814 11.032 23.618 1.00 88.12 200 ALA A C 1
ATOM 1509 O O . ALA A 1 200 ? -15.885 9.819 23.848 1.00 88.12 200 ALA A O 1
ATOM 1510 N N . PRO A 1 201 ? -16.463 11.589 22.581 1.00 89.88 201 PRO A N 1
ATOM 1511 C CA . PRO A 1 201 ? -17.137 10.785 21.573 1.00 89.88 201 PRO A CA 1
ATOM 1512 C C . PRO A 1 201 ? -16.132 9.911 20.810 1.00 89.88 201 PRO A C 1
ATOM 1514 O O . PRO A 1 201 ? -15.030 10.350 20.480 1.00 89.88 201 PRO A O 1
ATOM 1517 N N . LEU A 1 202 ? -16.545 8.677 20.510 1.00 92.44 202 LEU A N 1
ATOM 1518 C CA . LEU A 1 202 ? -15.827 7.769 19.619 1.00 92.44 202 LEU A CA 1
ATOM 1519 C C . LEU A 1 202 ? -16.198 8.082 18.166 1.00 92.44 202 LEU A C 1
ATOM 1521 O O . LEU A 1 202 ? -17.366 7.975 17.791 1.00 92.44 202 LEU A O 1
ATOM 1525 N N . ALA A 1 203 ? -15.197 8.389 17.348 1.00 92.38 203 ALA A N 1
ATOM 1526 C CA . ALA A 1 203 ? -15.296 8.411 15.895 1.00 92.38 203 ALA A CA 1
ATOM 1527 C C . ALA A 1 203 ? -14.450 7.268 15.330 1.00 92.38 203 ALA A C 1
ATOM 1529 O O . ALA A 1 203 ? -13.331 7.042 15.787 1.00 92.38 203 ALA A O 1
ATOM 1530 N N . PHE A 1 204 ? -14.967 6.522 14.358 1.00 94.00 204 PHE A N 1
ATOM 1531 C CA . PHE A 1 204 ? -14.179 5.478 13.715 1.00 94.00 204 PHE A CA 1
ATOM 1532 C C . PHE A 1 204 ? -14.552 5.285 12.254 1.00 94.00 204 PHE A C 1
ATOM 1534 O O . PHE A 1 204 ? -15.695 5.485 11.847 1.00 94.00 204 PHE A O 1
ATOM 1541 N N . GLU A 1 205 ? -13.568 4.825 11.497 1.00 93.44 205 GLU A N 1
ATOM 1542 C CA . GLU A 1 205 ? -13.714 4.380 10.121 1.00 93.44 205 GLU A CA 1
ATOM 1543 C C . GLU A 1 205 ? -13.366 2.902 10.036 1.00 93.44 205 GLU A C 1
ATOM 1545 O O . GLU A 1 205 ? -12.434 2.430 10.693 1.00 93.44 205 GLU A O 1
ATOM 1550 N N . MET A 1 206 ? -14.114 2.162 9.224 1.00 93.94 206 MET A N 1
ATOM 1551 C CA . MET A 1 206 ? -13.924 0.729 9.064 1.00 93.94 206 MET A CA 1
ATOM 1552 C C . MET A 1 206 ? -13.829 0.363 7.592 1.00 93.94 206 MET A C 1
ATOM 1554 O O . MET A 1 206 ? -14.724 0.668 6.809 1.00 93.94 206 MET A O 1
ATOM 1558 N N . GLN A 1 207 ? -12.766 -0.361 7.259 1.00 94.19 207 GLN A N 1
ATOM 1559 C CA . GLN A 1 207 ? -12.520 -0.915 5.942 1.00 94.19 207 GLN A CA 1
ATOM 1560 C C . GLN A 1 207 ? -12.663 -2.436 5.998 1.00 94.19 207 GLN A C 1
ATOM 1562 O O . GLN A 1 207 ? -11.932 -3.125 6.716 1.00 94.19 207 GLN A O 1
ATOM 1567 N N . SER A 1 208 ? -13.606 -2.965 5.223 1.00 95.12 208 SER A N 1
ATOM 1568 C CA . SER A 1 208 ? -13.742 -4.405 5.008 1.00 95.12 208 SER A CA 1
ATOM 1569 C C . SER A 1 208 ? -12.774 -4.859 3.930 1.00 95.12 208 SER A C 1
ATOM 1571 O O . SER A 1 208 ? -12.593 -4.172 2.922 1.00 95.12 208 SER A O 1
ATOM 1573 N N . PHE A 1 209 ? -12.174 -6.027 4.121 1.00 94.31 209 PHE A N 1
ATOM 1574 C CA . PHE A 1 209 ? -11.321 -6.631 3.110 1.00 94.31 209 PHE A CA 1
ATOM 1575 C C . PHE A 1 209 ? -11.314 -8.151 3.220 1.00 94.31 209 PHE A C 1
ATOM 1577 O O . PHE A 1 209 ? -11.664 -8.735 4.246 1.00 94.31 209 PHE A O 1
ATOM 1584 N N . THR A 1 210 ? -10.910 -8.792 2.140 1.00 94.50 210 THR A N 1
ATOM 1585 C CA . THR A 1 210 ? -10.785 -10.242 2.032 1.00 94.50 210 THR A CA 1
ATOM 1586 C C . THR A 1 210 ? -9.324 -10.619 1.853 1.00 94.50 210 THR A C 1
ATOM 1588 O O . THR A 1 210 ? -8.539 -9.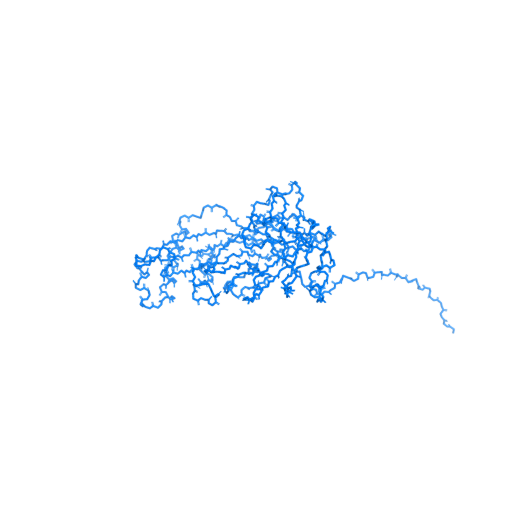875 1.263 1.00 94.50 210 THR A O 1
ATOM 1591 N N . LEU A 1 211 ? -8.942 -11.750 2.439 1.00 93.75 211 LEU A N 1
ATOM 1592 C CA . LEU A 1 211 ? -7.632 -12.364 2.250 1.00 93.75 211 LEU A CA 1
ATOM 1593 C C . LEU A 1 211 ? -7.623 -13.211 0.971 1.00 93.75 211 LEU A C 1
ATOM 1595 O O . LEU A 1 211 ? -8.669 -13.518 0.411 1.00 93.75 211 LEU A O 1
ATOM 1599 N N . ALA A 1 212 ? -6.447 -13.662 0.540 1.00 91.12 212 ALA A N 1
ATOM 1600 C CA . ALA A 1 212 ? -6.279 -14.513 -0.645 1.00 91.12 212 ALA A CA 1
ATOM 1601 C C . ALA A 1 212 ? -7.083 -15.832 -0.595 1.00 91.12 212 ALA A C 1
ATOM 1603 O O . ALA A 1 212 ? -7.401 -16.408 -1.634 1.00 91.12 212 ALA A O 1
ATOM 1604 N N . ASP A 1 213 ? -7.454 -16.299 0.600 1.00 90.06 213 ASP A N 1
ATOM 1605 C CA . ASP A 1 213 ? -8.320 -17.467 0.808 1.00 90.06 213 ASP A CA 1
ATOM 1606 C C . ASP A 1 213 ? -9.827 -17.125 0.869 1.00 90.06 213 ASP A C 1
ATOM 1608 O O . ASP A 1 213 ? -10.651 -18.004 1.109 1.00 90.06 213 ASP A O 1
ATOM 1612 N N . GLY A 1 214 ? -10.198 -15.859 0.654 1.00 90.88 214 GLY A N 1
ATOM 1613 C CA . GLY A 1 214 ? -11.571 -15.352 0.737 1.00 90.88 214 GLY A CA 1
ATOM 1614 C C . GLY A 1 214 ? -12.030 -15.007 2.149 1.00 90.88 214 GLY A C 1
ATOM 1615 O O . GLY A 1 214 ? -13.169 -14.578 2.340 1.00 90.88 214 GLY A O 1
ATOM 1616 N N . THR A 1 215 ? -11.174 -15.159 3.162 1.00 93.19 215 THR A N 1
ATOM 1617 C CA . THR A 1 215 ? -11.582 -14.882 4.535 1.00 93.19 215 THR A CA 1
ATOM 1618 C C . THR A 1 215 ? -11.762 -13.382 4.764 1.00 93.19 215 THR A C 1
ATOM 1620 O O . THR A 1 215 ? -10.852 -12.588 4.535 1.00 93.19 215 THR A O 1
ATOM 1623 N N . LEU A 1 216 ? -12.927 -13.000 5.292 1.00 94.38 216 LEU A N 1
ATOM 1624 C CA . LEU A 1 216 ? -13.262 -11.620 5.642 1.00 94.38 216 LEU A CA 1
ATOM 1625 C C . LEU A 1 216 ? -12.492 -11.130 6.880 1.00 94.38 216 LEU A C 1
ATOM 1627 O O . LEU A 1 216 ? -12.344 -11.837 7.888 1.00 94.38 216 LEU A O 1
ATOM 1631 N N . ARG A 1 217 ? -12.050 -9.878 6.812 1.00 95.44 217 ARG A N 1
ATOM 1632 C CA . ARG A 1 217 ? -11.393 -9.118 7.873 1.00 95.44 217 ARG A CA 1
ATOM 1633 C C . ARG A 1 217 ? -11.911 -7.681 7.883 1.00 95.44 217 ARG A C 1
ATOM 1635 O O . ARG A 1 217 ? -12.423 -7.183 6.880 1.00 95.44 217 ARG A O 1
ATOM 1642 N N . TYR A 1 218 ? -11.734 -7.018 9.021 1.00 95.88 218 TYR A N 1
ATOM 1643 C CA . TYR A 1 218 ? -11.944 -5.580 9.148 1.00 95.88 218 TYR A CA 1
ATOM 1644 C C . TYR A 1 218 ? -10.676 -4.909 9.657 1.00 95.88 218 TYR A C 1
ATOM 1646 O O . TYR A 1 218 ? -10.036 -5.401 10.591 1.00 95.88 218 TYR A O 1
ATOM 1654 N N . TYR A 1 219 ? -10.347 -3.775 9.054 1.00 95.31 219 TYR A N 1
ATOM 1655 C CA . TYR A 1 219 ? -9.390 -2.820 9.584 1.00 95.31 219 TYR A CA 1
ATOM 1656 C C . TYR A 1 219 ? -10.168 -1.606 10.080 1.00 95.31 219 TYR A C 1
ATOM 1658 O O . TYR A 1 219 ? -10.960 -1.036 9.331 1.00 95.31 219 TYR A O 1
ATOM 1666 N N . VAL A 1 220 ? -9.994 -1.245 11.348 1.00 95.69 220 VAL A N 1
ATOM 1667 C CA . VAL A 1 220 ? -10.730 -0.143 11.974 1.00 95.69 220 VAL A CA 1
ATOM 1668 C C . VAL A 1 220 ? -9.749 0.883 12.500 1.00 95.69 220 VAL A C 1
ATOM 1670 O O . VAL A 1 220 ? -8.809 0.514 13.196 1.00 95.69 220 VAL A O 1
ATOM 1673 N N . ARG A 1 221 ? -9.987 2.159 12.213 1.00 94.19 221 ARG A N 1
ATOM 1674 C CA . ARG A 1 221 ? -9.253 3.288 12.795 1.00 94.19 221 ARG A CA 1
ATOM 1675 C C . ARG A 1 221 ? -10.206 4.051 13.689 1.00 94.19 221 ARG A C 1
ATOM 1677 O O . ARG A 1 221 ? -11.274 4.440 13.227 1.00 94.19 221 ARG A O 1
ATOM 1684 N N . ALA A 1 222 ? -9.850 4.219 14.952 1.00 93.81 222 ALA A N 1
ATOM 1685 C CA . ALA A 1 222 ? -10.719 4.814 15.949 1.00 93.81 222 ALA A CA 1
ATOM 1686 C C . ALA A 1 222 ? -10.016 5.927 16.708 1.00 93.81 222 ALA A C 1
ATOM 1688 O O . ALA A 1 222 ? -8.865 5.788 17.122 1.00 93.81 222 ALA A O 1
ATOM 1689 N N . GLU A 1 223 ? -10.753 7.008 16.919 1.00 91.88 223 GLU A N 1
ATOM 1690 C CA . GLU A 1 223 ? -10.300 8.234 17.547 1.00 91.88 223 GLU A CA 1
ATOM 1691 C C . GLU A 1 223 ? -11.299 8.674 18.615 1.00 91.88 223 GLU A C 1
ATOM 1693 O O . GLU A 1 223 ? -12.517 8.622 18.431 1.00 91.88 223 GLU A O 1
ATOM 1698 N N . TRP A 1 224 ? -10.763 9.153 19.732 1.00 91.12 224 TRP A N 1
ATOM 1699 C CA . TRP A 1 224 ? -11.512 9.815 20.789 1.00 91.12 224 TRP A CA 1
ATOM 1700 C C . TRP A 1 224 ? -10.974 11.230 20.935 1.00 91.12 224 TRP A C 1
ATOM 1702 O O . TRP A 1 224 ? -9.818 11.418 21.322 1.00 91.12 224 TRP A O 1
ATOM 1712 N N . LYS A 1 225 ? -11.807 12.226 20.631 1.00 86.25 225 LYS A N 1
ATOM 1713 C CA . LYS A 1 225 ? -11.436 13.647 20.676 1.00 86.25 225 LYS A CA 1
ATOM 1714 C C . LYS A 1 225 ? -12.145 14.338 21.837 1.00 86.25 225 LYS A C 1
ATOM 1716 O O . LYS A 1 225 ? -13.371 14.376 21.873 1.00 86.25 225 LYS A O 1
ATOM 1721 N N . SER A 1 226 ? -11.387 14.845 22.807 1.00 78.88 226 SER A N 1
ATOM 1722 C CA . SER A 1 226 ? -11.936 15.689 23.877 1.00 78.88 226 SER A CA 1
ATOM 1723 C C . SER A 1 226 ? -12.112 17.135 23.406 1.00 78.88 226 SER A C 1
ATOM 1725 O O . SER A 1 226 ? -11.383 17.593 22.532 1.00 78.88 226 SER A O 1
ATOM 1727 N N . GLU A 1 227 ? -13.046 17.870 24.015 1.00 73.25 227 GLU A N 1
ATOM 1728 C CA . GLU A 1 227 ? -13.338 19.277 23.677 1.00 73.25 227 GLU A CA 1
ATOM 1729 C C . GLU A 1 227 ? -12.149 20.234 23.909 1.00 73.25 227 GLU A C 1
ATOM 1731 O O . GLU A 1 227 ? -12.128 21.334 23.368 1.00 73.25 227 GLU A O 1
ATOM 1736 N N . GLU A 1 228 ? -11.161 19.834 24.718 1.00 68.94 228 GLU A N 1
ATOM 1737 C CA . GLU A 1 228 ? -9.985 20.646 25.069 1.00 68.94 228 GLU A CA 1
ATOM 1738 C C . GLU A 1 228 ? -8.849 20.562 24.032 1.00 68.94 228 GLU A C 1
ATOM 1740 O O . GLU A 1 228 ? -7.866 21.297 24.140 1.00 68.94 228 GLU A O 1
ATOM 1745 N N . GLN A 1 229 ? -8.938 19.649 23.062 1.00 64.25 229 GLN A N 1
ATOM 1746 C CA . GLN A 1 229 ? -7.887 19.396 22.075 1.00 64.25 229 GLN A CA 1
ATOM 1747 C C . GLN A 1 229 ? -8.203 20.065 20.738 1.00 64.25 229 GLN A C 1
ATOM 1749 O O . GLN A 1 229 ? -9.364 20.208 20.361 1.00 64.25 229 GLN A O 1
ATOM 1754 N N . SER A 1 230 ? -7.162 20.481 20.011 1.00 62.44 230 SER A N 1
ATOM 1755 C CA . SER A 1 230 ? -7.332 20.977 18.645 1.00 62.44 230 SER A CA 1
ATOM 1756 C C . SER A 1 230 ? -7.886 19.871 17.741 1.00 62.44 230 SER A C 1
ATOM 1758 O O . SER A 1 230 ? -7.635 18.686 17.971 1.00 62.44 230 SER A O 1
ATOM 1760 N N . ASP A 1 231 ? -8.586 20.252 16.668 1.00 59.69 231 ASP A N 1
ATOM 1761 C CA . ASP A 1 231 ? -9.191 19.309 15.707 1.00 59.69 231 ASP A CA 1
ATOM 1762 C C . ASP A 1 231 ? -8.192 18.285 15.123 1.00 59.69 231 ASP A C 1
ATOM 1764 O O . ASP A 1 231 ? -8.587 17.205 14.662 1.00 59.69 231 ASP A O 1
ATOM 1768 N N . TYR A 1 232 ? -6.900 18.620 15.179 1.00 61.78 232 TYR A N 1
ATOM 1769 C CA . TYR A 1 232 ? -5.788 17.892 14.580 1.00 61.78 232 TYR A CA 1
ATOM 1770 C C . TYR A 1 232 ? -5.205 16.775 15.452 1.00 61.78 232 TYR A C 1
ATOM 1772 O O . TYR A 1 232 ? -4.472 15.945 14.923 1.00 61.78 232 TYR A O 1
ATOM 1780 N N . GLN A 1 233 ? -5.502 16.719 16.756 1.00 72.44 233 GLN A N 1
ATOM 1781 C CA . GLN A 1 233 ? -4.923 15.700 17.639 1.00 72.44 233 GLN A CA 1
ATOM 1782 C C . GLN A 1 233 ? -5.986 15.035 18.513 1.00 72.44 233 GLN A C 1
ATOM 1784 O O . GLN A 1 233 ? -6.541 15.685 19.402 1.00 72.44 233 GLN A O 1
ATOM 1789 N N . PRO A 1 234 ? -6.269 13.734 18.315 1.00 77.19 234 PRO A N 1
ATOM 1790 C CA . PRO A 1 234 ? -7.152 13.015 19.217 1.00 77.19 234 PRO A CA 1
ATOM 1791 C C . PRO A 1 234 ? -6.515 12.843 20.602 1.00 77.19 234 PRO A C 1
ATOM 1793 O O . PRO A 1 234 ? -5.296 12.836 20.772 1.00 77.19 234 PRO A O 1
ATOM 1796 N N . THR A 1 235 ? -7.354 12.672 21.623 1.00 83.81 235 THR A N 1
ATOM 1797 C CA . THR A 1 235 ? -6.908 12.382 22.999 1.00 83.81 235 THR A CA 1
ATOM 1798 C C . THR A 1 235 ? -6.365 10.968 23.082 1.00 83.81 235 THR A C 1
ATOM 1800 O O . THR A 1 235 ? -5.475 10.668 23.876 1.00 83.81 235 THR A O 1
ATOM 1803 N N . TYR A 1 236 ? -6.937 10.095 22.262 1.00 87.06 236 TYR A N 1
ATOM 1804 C CA . TYR A 1 236 ? -6.503 8.730 22.087 1.00 87.06 236 TYR A CA 1
ATOM 1805 C C . TYR A 1 236 ? -6.908 8.247 20.701 1.00 87.06 236 TYR A C 1
ATOM 1807 O O . TYR A 1 236 ? -8.028 8.509 20.256 1.00 87.06 236 TYR A O 1
ATOM 1815 N N . ALA A 1 237 ? -6.020 7.511 20.046 1.00 89.62 237 ALA A N 1
ATOM 1816 C CA . ALA A 1 237 ? -6.318 6.839 18.796 1.00 89.62 237 ALA A CA 1
ATOM 1817 C C . ALA A 1 237 ? -5.740 5.427 18.795 1.00 89.62 237 ALA A C 1
ATOM 1819 O O . ALA A 1 237 ? -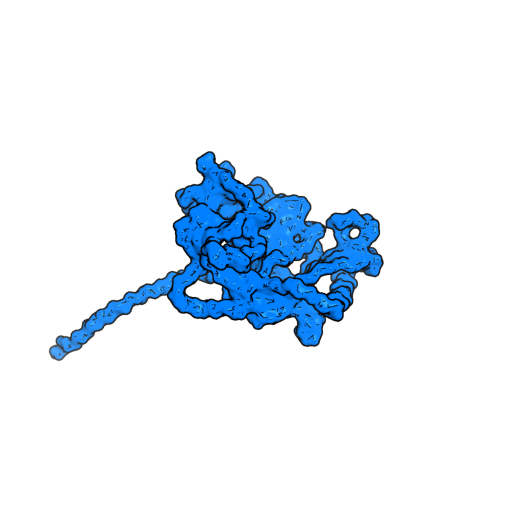4.651 5.176 19.327 1.00 89.62 237 ALA A O 1
ATOM 1820 N N . LEU A 1 238 ? -6.481 4.506 18.186 1.00 91.69 238 LEU A N 1
ATOM 1821 C CA . LEU A 1 238 ? -6.044 3.136 17.979 1.00 91.69 238 LEU A CA 1
ATOM 1822 C C . LEU A 1 238 ? -6.530 2.624 16.622 1.00 91.69 238 LEU A C 1
ATOM 1824 O O . LEU A 1 238 ? -7.661 2.897 16.218 1.00 91.69 238 LEU A O 1
ATOM 1828 N N . ALA A 1 239 ? -5.698 1.845 15.940 1.00 92.31 239 ALA A N 1
ATOM 1829 C CA . ALA A 1 239 ? -6.131 1.024 14.819 1.00 92.31 239 ALA A CA 1
ATOM 1830 C C . ALA A 1 239 ? -6.257 -0.434 15.265 1.00 92.31 239 ALA A C 1
ATOM 1832 O O . ALA A 1 239 ? -5.485 -0.890 16.108 1.00 92.31 239 ALA A O 1
ATOM 1833 N N . ALA A 1 240 ? -7.218 -1.175 14.722 1.00 93.75 240 ALA A N 1
ATOM 1834 C CA . ALA A 1 240 ? -7.480 -2.556 15.098 1.00 93.75 240 ALA A CA 1
ATOM 1835 C C . ALA A 1 240 ? -7.731 -3.452 13.888 1.00 93.75 240 ALA A C 1
ATOM 1837 O O . ALA A 1 240 ? -8.450 -3.104 12.951 1.00 93.75 240 ALA A O 1
ATOM 1838 N N . TRP A 1 241 ? -7.195 -4.661 13.991 1.00 92.88 241 TRP A N 1
ATOM 1839 C CA . TRP A 1 241 ? -7.471 -5.781 13.104 1.00 92.88 241 TRP A CA 1
ATOM 1840 C C . TRP A 1 241 ? -8.560 -6.633 13.710 1.00 92.88 241 TRP A C 1
ATOM 1842 O O . TRP A 1 241 ? -8.432 -7.044 14.864 1.00 92.88 241 TRP A O 1
ATOM 1852 N N . MET A 1 242 ? -9.612 -6.934 12.959 1.00 95.00 242 MET A N 1
ATOM 1853 C CA . MET A 1 242 ? -10.734 -7.690 13.500 1.00 95.00 242 MET A CA 1
ATOM 1854 C C . MET A 1 242 ? -11.155 -8.828 12.581 1.00 95.00 242 MET A C 1
ATOM 1856 O O . MET A 1 242 ? -11.108 -8.720 11.354 1.00 95.00 242 MET A O 1
ATOM 1860 N N . VAL A 1 243 ? -11.600 -9.926 13.193 1.00 94.50 243 VAL A N 1
ATOM 1861 C CA . VAL A 1 243 ? -12.261 -11.029 12.479 1.00 94.50 243 VAL A CA 1
ATOM 1862 C C . VAL A 1 243 ? -13.731 -11.102 12.870 1.00 94.50 243 VAL A C 1
ATOM 1864 O O . VAL A 1 243 ? -14.028 -10.898 14.044 1.00 94.50 243 VAL A O 1
ATOM 1867 N N . PRO A 1 244 ? -14.641 -11.423 11.934 1.00 91.56 244 PRO A N 1
ATOM 1868 C CA . PRO A 1 244 ? -16.082 -11.478 12.194 1.00 91.56 244 PRO A CA 1
ATOM 1869 C C . PRO A 1 244 ? -16.570 -12.743 12.923 1.00 91.56 244 PRO A C 1
ATOM 1871 O O . PRO A 1 244 ? -17.648 -12.716 13.508 1.00 91.56 244 PRO A O 1
ATOM 1874 N N . SER A 1 245 ? -15.837 -13.862 12.858 1.00 83.94 245 SER A N 1
ATOM 1875 C CA . SER A 1 245 ? -16.342 -15.200 13.223 1.00 83.94 245 SER A CA 1
ATOM 1876 C C . SER A 1 245 ? -15.398 -15.958 14.171 1.00 83.94 245 SER A C 1
ATOM 1878 O O . SER A 1 245 ? -14.176 -15.818 14.040 1.00 83.94 245 SER A O 1
ATOM 1880 N N . PRO A 1 246 ? -15.914 -16.788 15.111 1.00 81.38 246 PRO A N 1
ATOM 1881 C CA . PRO A 1 246 ? -17.335 -17.049 15.436 1.00 81.38 246 PRO A CA 1
ATOM 1882 C C . PRO A 1 246 ? -18.016 -15.925 16.232 1.00 81.38 246 PRO A C 1
ATOM 1884 O O . PRO A 1 246 ? -19.235 -15.896 16.362 1.00 81.38 246 PRO A O 1
ATOM 1887 N N . ALA A 1 247 ? -17.226 -14.992 16.749 1.00 87.94 247 ALA A N 1
ATOM 1888 C CA . ALA A 1 247 ? -17.668 -13.712 17.266 1.00 87.94 247 ALA A CA 1
ATOM 1889 C C . ALA A 1 247 ? -16.648 -12.670 16.815 1.00 87.94 247 ALA A C 1
ATOM 1891 O O . ALA A 1 247 ? -15.468 -13.006 16.639 1.00 87.94 247 ALA A O 1
ATOM 1892 N N . LEU A 1 248 ? -17.096 -11.423 16.660 1.00 93.62 248 LEU A N 1
ATOM 1893 C CA . LEU A 1 248 ? -16.194 -10.318 16.383 1.00 93.62 248 LEU A CA 1
ATOM 1894 C C . LEU A 1 248 ? -15.078 -10.318 17.438 1.00 93.62 248 LEU A C 1
ATOM 1896 O O . LEU A 1 248 ? -15.362 -10.452 18.628 1.00 93.62 248 LEU A O 1
ATOM 1900 N N . ARG A 1 249 ? -13.815 -10.214 17.029 1.00 93.81 249 ARG A N 1
ATOM 1901 C CA . ARG A 1 249 ? -12.688 -10.105 17.969 1.00 93.81 249 ARG A CA 1
ATOM 1902 C C . ARG A 1 249 ? -11.548 -9.299 17.375 1.00 93.81 249 ARG A C 1
ATOM 1904 O O . ARG A 1 249 ? -11.262 -9.421 16.184 1.00 93.81 249 ARG A O 1
ATOM 1911 N N . ILE A 1 250 ? -10.871 -8.546 18.235 1.00 94.69 250 ILE A N 1
ATOM 1912 C CA . ILE A 1 250 ? -9.611 -7.868 17.928 1.00 94.69 250 ILE A CA 1
ATOM 1913 C C . ILE A 1 250 ? -8.482 -8.906 17.870 1.00 94.69 250 ILE A C 1
ATOM 1915 O O . ILE A 1 250 ? -8.290 -9.670 18.815 1.00 94.69 250 ILE A O 1
ATOM 1919 N N . LEU A 1 251 ? -7.732 -8.928 16.770 1.00 93.38 251 LEU A N 1
ATOM 1920 C CA . LEU A 1 251 ? -6.525 -9.740 16.600 1.00 93.38 251 LEU A CA 1
ATOM 1921 C C . LEU A 1 251 ? -5.267 -9.007 17.060 1.00 93.38 251 LEU A C 1
ATOM 1923 O O . LEU A 1 251 ? -4.412 -9.595 17.714 1.00 93.38 251 LEU A O 1
ATOM 1927 N N . ALA A 1 252 ? -5.150 -7.739 16.684 1.00 91.75 252 ALA A N 1
ATOM 1928 C CA . ALA A 1 252 ? -4.004 -6.890 16.967 1.00 91.75 252 ALA A CA 1
ATOM 1929 C C . ALA A 1 252 ? -4.444 -5.424 16.950 1.00 91.75 252 ALA A C 1
ATOM 1931 O O . ALA A 1 252 ? -5.499 -5.094 16.398 1.00 91.75 252 ALA A O 1
ATOM 1932 N N . VAL A 1 253 ? -3.642 -4.564 17.575 1.00 90.69 253 VAL A N 1
ATOM 1933 C CA . VAL A 1 253 ? -3.886 -3.122 17.658 1.00 90.69 253 VAL A CA 1
ATOM 1934 C C . VAL A 1 253 ? -2.602 -2.339 17.430 1.00 90.69 253 VAL A C 1
ATOM 1936 O O . VAL A 1 253 ? -1.540 -2.772 17.871 1.00 90.69 253 VAL A O 1
ATOM 1939 N N . GLU A 1 254 ? -2.737 -1.167 16.821 1.00 86.50 254 GLU A N 1
ATOM 1940 C CA . GLU A 1 254 ? -1.706 -0.131 16.751 1.00 86.50 254 GLU A CA 1
ATOM 1941 C C . GLU A 1 254 ? -2.172 1.079 17.557 1.00 86.50 254 GLU A C 1
ATOM 1943 O O . GLU A 1 254 ? -3.358 1.415 17.531 1.00 86.50 254 GLU A O 1
ATOM 1948 N N . THR A 1 255 ? -1.260 1.752 18.249 1.00 79.50 255 THR A N 1
ATOM 1949 C CA . THR A 1 255 ? -1.550 3.001 18.967 1.00 79.50 255 THR A CA 1
ATOM 1950 C C . THR A 1 255 ? -0.544 4.064 18.551 1.00 79.50 255 THR A C 1
ATOM 1952 O O . THR A 1 255 ? 0.571 3.736 18.171 1.00 79.50 255 THR A O 1
ATOM 1955 N N . GLN A 1 256 ? -0.877 5.350 18.669 1.00 69.69 256 GLN A N 1
ATOM 1956 C CA . GLN A 1 256 ? 0.066 6.435 18.329 1.00 69.69 256 GLN A CA 1
ATOM 1957 C C . GLN A 1 256 ? 1.410 6.333 19.083 1.00 69.69 256 GLN A C 1
ATOM 1959 O O . GLN A 1 256 ? 2.454 6.718 18.576 1.00 69.69 256 GLN A O 1
ATOM 1964 N N . THR A 1 257 ? 1.416 5.738 20.279 1.00 53.44 257 THR A N 1
ATOM 1965 C CA . THR A 1 257 ? 2.626 5.546 21.094 1.00 53.44 257 THR A CA 1
ATOM 1966 C C . THR A 1 257 ? 3.530 4.395 20.640 1.00 53.44 257 THR A C 1
ATOM 1968 O O . THR A 1 257 ? 4.612 4.226 21.203 1.00 53.44 257 THR A O 1
ATOM 1971 N N . SER A 1 258 ? 3.110 3.550 19.691 1.00 49.72 258 SER A N 1
ATOM 1972 C CA . SER A 1 258 ? 3.931 2.433 19.214 1.00 49.72 258 SER A CA 1
ATOM 1973 C C . SER A 1 258 ? 4.945 2.917 18.176 1.00 49.72 258 SER A C 1
ATOM 1975 O O . SER A 1 258 ? 4.716 2.765 16.988 1.00 49.72 258 SER A O 1
ATOM 1977 N N . SER A 1 259 ? 6.037 3.522 18.656 1.00 45.22 259 SER A N 1
ATOM 1978 C CA . SER A 1 259 ? 7.405 3.599 18.091 1.00 45.22 259 SER A CA 1
ATOM 1979 C C . SER A 1 259 ? 7.634 3.932 16.606 1.00 45.22 259 SER A C 1
ATOM 1981 O O . SER A 1 259 ? 8.781 3.894 16.173 1.00 45.22 259 SER A O 1
ATOM 1983 N N . TYR A 1 260 ? 6.616 4.274 15.823 1.00 46.09 260 TYR A N 1
ATOM 1984 C CA . TYR A 1 260 ? 6.760 4.539 14.392 1.00 46.09 260 TYR A CA 1
ATOM 1985 C C . TYR A 1 260 ? 7.229 5.962 14.057 1.00 46.09 260 TYR A C 1
ATOM 1987 O O . TYR A 1 260 ? 7.346 6.282 12.884 1.00 46.09 260 TYR A O 1
ATOM 1995 N N . GLY A 1 261 ? 7.498 6.815 15.051 1.00 47.56 261 GLY A N 1
ATOM 1996 C CA . GLY A 1 261 ? 7.916 8.204 14.809 1.00 47.56 261 GLY A CA 1
ATOM 1997 C C . GLY A 1 261 ? 6.805 9.113 14.269 1.00 47.56 261 GLY A C 1
ATOM 1998 O O . GLY A 1 261 ? 7.065 10.264 13.956 1.00 47.56 261 GLY A O 1
ATOM 1999 N N . PHE A 1 262 ? 5.560 8.631 14.192 1.00 51.59 262 PHE A N 1
ATOM 2000 C CA . PHE A 1 262 ? 4.413 9.408 13.725 1.00 51.59 262 PHE A CA 1
ATOM 2001 C C . PHE A 1 262 ? 3.490 9.702 14.904 1.00 51.59 262 PHE A C 1
ATOM 2003 O O . PHE A 1 262 ? 2.663 8.877 15.291 1.00 51.59 262 PHE A O 1
ATOM 2010 N N . GLU A 1 263 ? 3.645 10.879 15.502 1.00 53.16 263 GLU A N 1
ATOM 2011 C CA . GLU A 1 263 ? 2.909 11.247 16.716 1.00 53.16 263 GLU A CA 1
ATOM 2012 C C . GLU A 1 263 ? 1.423 11.579 16.452 1.00 53.16 263 GLU A C 1
ATOM 2014 O O . GLU A 1 263 ? 0.662 11.751 17.404 1.00 53.16 263 GLU A O 1
ATOM 2019 N N . PHE A 1 264 ? 0.967 11.609 15.185 1.00 60.00 264 PHE A N 1
ATOM 2020 C CA . PHE A 1 264 ? -0.331 12.207 14.834 1.00 60.00 264 PHE A CA 1
ATOM 2021 C C . PHE A 1 264 ? -1.341 11.299 14.106 1.00 60.00 264 PHE A C 1
ATOM 2023 O O . PHE A 1 264 ? -2.506 11.301 14.507 1.00 60.00 264 PHE A O 1
ATOM 2030 N N . ALA A 1 265 ? -0.964 10.484 13.109 1.00 74.25 265 ALA A N 1
ATOM 2031 C CA . ALA A 1 265 ? -1.944 9.744 12.291 1.00 74.25 265 ALA A CA 1
ATOM 2032 C C . ALA A 1 265 ? -1.851 8.211 12.407 1.00 74.25 265 ALA A C 1
ATOM 2034 O O . ALA A 1 265 ? -0.770 7.623 12.403 1.00 74.25 265 ALA A O 1
ATOM 2035 N N . LEU A 1 266 ? -3.012 7.546 12.452 1.00 87.25 266 LEU A N 1
ATOM 2036 C CA . LEU A 1 266 ? -3.099 6.090 12.307 1.00 87.25 266 LEU A CA 1
ATOM 2037 C C . LEU A 1 266 ? -2.861 5.682 10.840 1.00 87.25 266 LEU A C 1
ATOM 2039 O O . LEU A 1 266 ? -3.368 6.367 9.945 1.00 87.25 266 LEU A O 1
ATOM 2043 N N . PRO A 1 267 ? -2.182 4.548 10.575 1.00 90.25 267 PRO A N 1
ATOM 2044 C CA . PRO A 1 267 ? -1.963 4.061 9.213 1.00 90.25 267 PRO A CA 1
ATOM 2045 C C . PRO A 1 267 ? -3.268 3.914 8.423 1.00 90.25 267 PRO A C 1
ATOM 2047 O O . PRO A 1 267 ? -4.306 3.545 8.973 1.00 90.25 267 PRO A O 1
ATOM 2050 N N . ILE A 1 268 ? -3.231 4.204 7.127 1.00 92.56 268 ILE A N 1
ATOM 2051 C CA . ILE A 1 268 ? -4.374 4.093 6.217 1.00 92.56 268 ILE A CA 1
ATOM 2052 C C . ILE A 1 268 ? -4.182 2.847 5.366 1.00 92.56 268 ILE A C 1
ATOM 2054 O O . ILE A 1 268 ? -3.132 2.672 4.753 1.00 92.56 268 ILE A O 1
ATOM 2058 N N . LEU A 1 269 ? -5.185 1.970 5.331 1.00 94.75 269 LEU A N 1
ATOM 2059 C CA . LEU A 1 269 ? -5.176 0.823 4.432 1.00 94.75 269 LEU A CA 1
ATOM 2060 C C . LEU A 1 269 ? -5.549 1.287 3.020 1.00 94.75 269 LEU A C 1
ATOM 2062 O O . LEU A 1 269 ? -6.718 1.528 2.738 1.00 94.75 269 LEU A O 1
ATOM 2066 N N . GLU A 1 270 ? -4.552 1.386 2.150 1.00 95.06 270 GLU A N 1
ATOM 2067 C CA . GLU A 1 270 ? -4.698 1.884 0.781 1.00 95.06 270 GLU A CA 1
ATOM 2068 C C . GLU A 1 270 ? -5.115 0.787 -0.197 1.00 95.06 270 GLU A C 1
ATOM 2070 O O . GLU A 1 270 ? -5.855 1.032 -1.151 1.00 95.06 270 GLU A O 1
ATOM 2075 N N . ASN A 1 271 ? -4.614 -0.437 0.006 1.00 95.19 271 ASN A N 1
ATOM 2076 C CA . ASN A 1 271 ? -4.986 -1.569 -0.831 1.00 95.19 271 ASN A CA 1
ATOM 2077 C C . ASN A 1 271 ? -4.701 -2.941 -0.188 1.00 95.19 271 ASN A C 1
ATOM 2079 O O . ASN A 1 271 ? -3.843 -3.074 0.684 1.00 95.19 271 ASN A O 1
ATOM 2083 N N . VAL A 1 272 ? -5.379 -3.982 -0.678 1.00 95.62 272 VAL A N 1
ATOM 2084 C CA . VAL A 1 272 ? -5.148 -5.398 -0.363 1.00 95.62 272 VAL A CA 1
ATOM 2085 C C . VAL A 1 272 ? -5.034 -6.176 -1.664 1.00 95.62 272 VAL A C 1
ATOM 2087 O O . VAL A 1 272 ? -5.888 -6.027 -2.528 1.00 95.62 272 VAL A O 1
ATOM 2090 N N . VAL A 1 273 ? -3.990 -6.989 -1.810 1.00 94.38 273 VAL A N 1
ATOM 2091 C CA . VAL A 1 273 ? -3.659 -7.688 -3.061 1.00 94.38 273 VAL A CA 1
ATOM 2092 C C . VAL A 1 273 ? -3.329 -9.157 -2.814 1.00 94.38 273 VAL A C 1
ATOM 2094 O O . VAL A 1 273 ? -2.805 -9.527 -1.760 1.00 94.38 273 VAL A O 1
ATOM 2097 N N . ASP A 1 274 ? -3.601 -10.006 -3.802 1.00 92.75 274 ASP A N 1
ATOM 2098 C CA . ASP A 1 274 ? -3.206 -11.416 -3.776 1.00 92.75 274 ASP A CA 1
ATOM 2099 C C . ASP A 1 274 ? -1.756 -11.550 -4.265 1.00 92.75 274 ASP A C 1
ATOM 2101 O O . ASP A 1 274 ? -1.447 -11.265 -5.421 1.00 92.75 274 ASP A O 1
ATOM 2105 N N . LEU A 1 275 ? -0.851 -11.983 -3.384 1.00 91.94 275 LEU A N 1
ATOM 2106 C CA . LEU A 1 275 ? 0.564 -12.209 -3.710 1.00 91.94 275 LEU A CA 1
ATOM 2107 C C . LEU A 1 275 ? 0.811 -13.618 -4.283 1.00 91.94 275 LEU A C 1
ATOM 2109 O O . LEU A 1 275 ? 1.956 -14.011 -4.531 1.00 91.94 275 LEU A O 1
ATOM 2113 N N . GLY A 1 276 ? -0.243 -14.414 -4.454 1.00 87.62 276 GLY A N 1
ATOM 2114 C CA . GLY A 1 276 ? -0.202 -15.814 -4.841 1.00 87.62 276 GLY A CA 1
ATOM 2115 C C . GLY A 1 276 ? 0.211 -16.747 -3.701 1.00 87.62 276 GLY A C 1
ATOM 2116 O O . GLY A 1 276 ? 0.798 -16.346 -2.686 1.00 87.62 276 GLY A O 1
ATOM 2117 N N . ASN A 1 277 ? -0.060 -18.040 -3.900 1.00 85.31 277 ASN A N 1
ATOM 2118 C CA . ASN A 1 277 ? 0.222 -19.112 -2.937 1.00 85.31 277 ASN A CA 1
ATOM 2119 C C . ASN A 1 277 ? -0.454 -18.881 -1.569 1.00 85.31 277 ASN A C 1
ATOM 2121 O O . ASN A 1 277 ? 0.141 -19.152 -0.526 1.00 85.31 277 ASN A O 1
ATOM 2125 N N . GLY A 1 278 ? -1.666 -18.312 -1.567 1.00 87.50 278 GLY A N 1
ATOM 2126 C CA . GLY A 1 278 ? -2.429 -18.003 -0.351 1.00 87.50 278 GLY A CA 1
ATOM 2127 C C . GLY A 1 278 ? -1.881 -16.832 0.474 1.00 87.50 278 GLY A C 1
ATOM 2128 O O . GLY A 1 278 ? -2.353 -16.590 1.584 1.00 87.50 278 GLY A O 1
ATOM 2129 N N . ARG A 1 279 ? -0.881 -16.092 -0.025 1.00 92.12 279 ARG A N 1
ATOM 2130 C CA . ARG A 1 279 ? -0.329 -14.923 0.670 1.00 92.12 279 ARG A CA 1
ATOM 2131 C C . ARG A 1 279 ? -1.102 -13.668 0.289 1.00 92.12 279 ARG A C 1
ATOM 2133 O O . ARG A 1 279 ? -1.338 -13.406 -0.882 1.00 92.12 279 ARG A O 1
ATOM 2140 N N . THR A 1 280 ? -1.414 -12.856 1.291 1.00 94.81 280 THR A N 1
ATOM 2141 C CA . THR A 1 280 ? -2.070 -11.557 1.104 1.00 94.81 280 THR A CA 1
ATOM 2142 C C . THR A 1 280 ? -1.066 -10.437 1.344 1.00 94.81 280 THR A C 1
ATOM 2144 O O . THR A 1 280 ? -0.325 -10.468 2.329 1.00 94.81 280 THR A O 1
ATOM 2147 N N . GLY A 1 281 ? -1.036 -9.467 0.438 1.00 95.81 281 GLY A N 1
ATOM 2148 C CA . GLY A 1 281 ? -0.275 -8.232 0.558 1.00 95.81 281 GLY A CA 1
ATOM 2149 C C . GLY A 1 281 ? -1.188 -7.097 0.991 1.00 95.81 281 GLY A C 1
ATOM 2150 O O . GLY A 1 281 ? -2.328 -7.019 0.541 1.00 95.81 281 GLY A O 1
ATOM 2151 N N . MET A 1 282 ? -0.697 -6.223 1.859 1.00 95.88 282 MET A N 1
ATOM 2152 C CA . MET A 1 282 ? -1.423 -5.042 2.314 1.00 95.88 282 MET A CA 1
ATOM 2153 C C . MET A 1 282 ? -0.562 -3.810 2.124 1.00 95.88 282 MET A C 1
ATOM 2155 O O . MET A 1 282 ? 0.600 -3.804 2.526 1.00 95.88 282 MET A O 1
ATOM 2159 N N . ILE A 1 283 ? -1.134 -2.789 1.500 1.00 96.50 283 ILE A N 1
ATOM 2160 C CA . ILE A 1 283 ? -0.466 -1.523 1.236 1.00 96.50 283 ILE A CA 1
ATOM 2161 C C . ILE A 1 283 ? -1.005 -0.505 2.222 1.00 96.50 283 ILE A C 1
ATOM 2163 O O . ILE A 1 283 ? -2.207 -0.241 2.246 1.00 96.50 283 ILE A O 1
ATOM 2167 N N . PHE A 1 284 ? -0.108 0.047 3.027 1.00 94.44 284 PHE A N 1
ATOM 2168 C CA . PHE A 1 284 ? -0.422 1.074 4.007 1.00 94.44 284 PHE A CA 1
ATOM 2169 C C . PHE A 1 284 ? 0.269 2.379 3.663 1.00 94.44 284 PHE A C 1
ATOM 2171 O O . PHE A 1 284 ? 1.438 2.362 3.278 1.00 94.44 284 PHE A O 1
ATOM 2178 N N . SER A 1 285 ? -0.433 3.490 3.862 1.00 92.25 285 SER A N 1
ATOM 2179 C CA . SER A 1 285 ? 0.176 4.810 3.964 1.00 92.25 285 SER A CA 1
ATOM 2180 C C . SER A 1 285 ? 0.203 5.261 5.425 1.00 92.25 285 SER A C 1
ATOM 2182 O O . SER A 1 285 ? -0.700 4.959 6.208 1.00 92.25 285 SER A O 1
ATOM 2184 N N . THR A 1 286 ? 1.252 5.978 5.804 1.00 87.56 286 THR A N 1
ATOM 2185 C CA . THR A 1 286 ? 1.393 6.596 7.123 1.00 87.56 286 THR A CA 1
ATOM 2186 C C . THR A 1 286 ? 1.894 8.021 6.950 1.00 87.56 286 THR A C 1
ATOM 2188 O O . THR A 1 286 ? 2.714 8.281 6.069 1.00 87.56 286 THR A O 1
ATOM 2191 N N . TYR A 1 287 ? 1.404 8.931 7.790 1.00 84.56 287 TYR A N 1
ATOM 2192 C CA . TYR A 1 287 ? 1.719 10.356 7.748 1.00 84.56 287 TYR A CA 1
ATOM 2193 C C . TYR A 1 287 ? 2.188 10.834 9.128 1.00 84.56 287 TYR A C 1
ATOM 2195 O O . TYR A 1 287 ? 1.520 10.595 10.136 1.00 84.56 287 TYR A O 1
ATOM 2203 N N . GLY A 1 288 ? 3.341 11.493 9.155 1.00 77.75 288 GLY A N 1
ATOM 2204 C CA . GLY A 1 288 ? 3.831 12.323 10.249 1.00 77.75 288 GLY A CA 1
ATOM 2205 C C . GLY A 1 288 ? 3.558 13.802 9.987 1.00 77.75 288 GLY A C 1
ATOM 2206 O O . GLY A 1 288 ? 2.820 14.153 9.068 1.00 77.75 288 GLY A O 1
ATOM 2207 N N . GLU A 1 289 ? 4.148 14.667 10.810 1.00 75.31 289 GLU A N 1
ATOM 2208 C CA . GLU A 1 289 ? 4.040 16.124 10.644 1.00 75.31 289 GLU A CA 1
ATOM 2209 C C . GLU A 1 289 ? 4.742 16.603 9.365 1.00 75.31 289 GLU A C 1
ATOM 2211 O O . GLU A 1 289 ? 4.195 17.396 8.601 1.00 75.31 289 GLU A O 1
ATOM 2216 N N . ASP A 1 290 ? 5.916 16.045 9.100 1.00 76.69 290 ASP A N 1
ATOM 2217 C CA . ASP A 1 290 ? 6.807 16.343 7.978 1.00 76.69 290 ASP A CA 1
ATOM 2218 C C . ASP A 1 290 ? 7.248 15.082 7.217 1.00 76.69 290 ASP A C 1
ATOM 2220 O O . ASP A 1 290 ? 8.019 15.154 6.258 1.00 76.69 290 ASP A O 1
ATOM 2224 N N . SER A 1 291 ? 6.718 13.922 7.604 1.00 80.19 291 SER A N 1
ATOM 2225 C CA . SER A 1 291 ? 7.095 12.626 7.058 1.00 80.19 291 SER A CA 1
ATOM 2226 C C . SER A 1 291 ? 5.916 11.839 6.502 1.00 80.19 291 SER A C 1
ATOM 2228 O O . SER A 1 291 ? 4.749 12.035 6.843 1.00 80.19 291 SER A O 1
ATOM 2230 N N . ARG A 1 292 ? 6.213 10.936 5.571 1.00 86.25 292 ARG A N 1
ATOM 2231 C CA . ARG A 1 292 ? 5.251 10.000 4.990 1.00 86.25 292 ARG A CA 1
ATOM 2232 C C . ARG A 1 292 ? 5.930 8.684 4.658 1.00 86.25 292 ARG A C 1
ATOM 2234 O O . ARG A 1 292 ? 7.083 8.659 4.230 1.00 86.25 292 ARG A O 1
ATOM 2241 N N . ALA A 1 293 ? 5.186 7.596 4.768 1.00 89.44 293 ALA A N 1
ATOM 2242 C CA . ALA A 1 293 ? 5.641 6.280 4.353 1.00 89.44 293 ALA A CA 1
ATOM 2243 C C . ALA A 1 293 ? 4.537 5.523 3.616 1.00 89.44 293 ALA A C 1
ATOM 2245 O O . ALA A 1 293 ? 3.369 5.597 3.983 1.00 89.44 293 ALA A O 1
ATOM 2246 N N . LEU A 1 294 ? 4.927 4.771 2.595 1.00 93.50 294 LEU A N 1
ATOM 2247 C CA . LEU A 1 294 ? 4.143 3.732 1.944 1.00 93.50 294 LEU A CA 1
ATOM 2248 C C . LEU A 1 294 ? 4.824 2.396 2.211 1.00 93.50 294 LEU A C 1
ATOM 2250 O O . LEU A 1 294 ? 6.024 2.256 1.980 1.00 93.50 294 LEU A O 1
ATOM 2254 N N . VAL A 1 295 ? 4.072 1.406 2.677 1.00 94.38 295 VAL A N 1
ATOM 2255 C CA . VAL A 1 295 ? 4.624 0.092 3.015 1.00 94.38 295 VAL A CA 1
ATOM 2256 C C . VAL A 1 295 ? 3.760 -1.006 2.417 1.00 94.38 295 VAL A C 1
ATOM 2258 O O . VAL A 1 295 ? 2.555 -1.051 2.651 1.00 94.38 295 VAL A O 1
ATOM 2261 N N . LEU A 1 296 ? 4.389 -1.922 1.682 1.00 96.75 296 LEU A N 1
ATOM 2262 C CA . LEU A 1 296 ? 3.800 -3.198 1.294 1.00 96.75 296 LEU A CA 1
ATOM 2263 C C . LEU A 1 296 ? 4.189 -4.251 2.332 1.00 96.75 296 LEU A C 1
ATOM 2265 O O . LEU A 1 296 ? 5.357 -4.620 2.457 1.00 96.75 296 LEU A O 1
ATOM 2269 N N . LEU A 1 297 ? 3.200 -4.762 3.056 1.00 96.38 297 LEU A N 1
ATOM 2270 C CA . LEU A 1 297 ? 3.356 -5.773 4.096 1.00 96.38 297 LEU A CA 1
ATOM 2271 C C . LEU A 1 297 ? 2.760 -7.106 3.648 1.00 96.38 297 LEU A C 1
ATOM 2273 O O . LEU A 1 297 ? 1.725 -7.148 2.987 1.00 96.38 297 LEU A O 1
ATOM 2277 N N . GLN A 1 298 ? 3.368 -8.213 4.067 1.00 96.19 298 GLN A N 1
ATOM 2278 C CA . GLN A 1 298 ? 2.729 -9.522 3.998 1.00 96.19 298 GLN A CA 1
ATOM 2279 C C . GLN A 1 298 ? 1.841 -9.723 5.234 1.00 96.19 298 GLN A C 1
ATOM 2281 O O . GLN A 1 298 ? 2.340 -9.751 6.362 1.00 96.19 298 GLN A O 1
ATOM 2286 N N . TYR A 1 299 ? 0.540 -9.910 5.009 1.00 95.00 299 TYR A N 1
ATOM 2287 C CA . TYR A 1 299 ? -0.451 -10.085 6.068 1.00 95.00 299 TYR A CA 1
ATOM 2288 C C . TYR A 1 299 ? -0.167 -11.306 6.948 1.00 95.00 299 TYR A C 1
ATOM 2290 O O . TYR A 1 299 ? 0.218 -12.376 6.461 1.00 95.00 299 TYR A O 1
ATOM 2298 N N . ARG A 1 300 ? -0.446 -11.160 8.247 1.00 94.00 300 ARG A N 1
ATOM 2299 C CA . ARG A 1 300 ? -0.447 -12.252 9.219 1.00 94.00 300 ARG A CA 1
ATOM 2300 C C . ARG A 1 300 ? -1.425 -11.951 10.356 1.00 94.00 300 ARG A C 1
ATOM 2302 O O . ARG A 1 300 ? -1.421 -10.856 10.907 1.00 94.00 300 ARG A O 1
ATOM 2309 N N . ASP A 1 301 ? -2.232 -12.938 10.739 1.00 91.06 301 ASP A N 1
ATOM 2310 C CA . ASP A 1 301 ? -3.140 -12.810 11.884 1.00 91.06 301 ASP A CA 1
ATOM 2311 C C . ASP A 1 301 ? -2.366 -12.649 13.208 1.00 91.06 301 ASP A C 1
ATOM 2313 O O . ASP A 1 301 ? -1.350 -13.310 13.439 1.00 91.06 301 ASP A O 1
ATOM 2317 N N . GLY A 1 302 ? -2.908 -11.824 14.110 1.00 88.06 302 GLY A N 1
ATOM 2318 C CA . GLY A 1 302 ? -2.473 -11.736 15.510 1.00 88.06 302 GLY A CA 1
ATOM 2319 C C . GLY A 1 302 ? -1.160 -10.989 15.747 1.00 88.06 302 GLY A C 1
ATOM 2320 O O . GLY A 1 302 ? -0.632 -11.044 16.855 1.00 88.06 302 GLY A O 1
ATOM 2321 N N . VAL A 1 303 ? -0.633 -10.309 14.730 1.00 90.12 303 VAL A N 1
ATOM 2322 C CA . VAL A 1 303 ? 0.565 -9.472 14.837 1.00 90.12 303 VAL A CA 1
ATOM 2323 C C . VAL A 1 303 ? 0.240 -8.033 14.455 1.00 90.12 303 VAL A C 1
ATOM 2325 O O . VAL A 1 303 ? -0.663 -7.783 13.656 1.00 90.12 303 VAL A O 1
ATOM 2328 N N . SER A 1 304 ? 0.969 -7.093 15.041 1.00 87.25 304 SER A N 1
ATOM 2329 C CA . SER A 1 304 ? 0.918 -5.682 14.660 1.00 87.25 304 SER A CA 1
ATOM 2330 C C . SER A 1 304 ? 1.569 -5.438 13.294 1.00 87.25 304 SER A C 1
ATOM 2332 O O . SER A 1 304 ? 2.360 -6.255 12.818 1.00 87.25 304 SER A O 1
ATOM 2334 N N . LEU A 1 305 ? 1.313 -4.277 12.692 1.00 86.94 305 LEU A N 1
ATOM 2335 C CA . LEU A 1 305 ? 1.954 -3.805 11.463 1.00 86.94 305 LEU A CA 1
ATOM 2336 C C . LEU A 1 305 ? 3.485 -3.893 11.548 1.00 86.94 305 LEU A C 1
ATOM 2338 O O . LEU A 1 305 ? 4.118 -4.340 10.596 1.00 86.94 305 LEU A O 1
ATOM 2342 N N . HIS A 1 306 ? 4.083 -3.559 12.699 1.00 84.88 306 HIS A N 1
ATOM 2343 C CA . HIS A 1 306 ? 5.549 -3.547 12.858 1.00 84.88 306 HIS A CA 1
ATOM 2344 C C . HIS A 1 306 ? 6.156 -4.944 12.947 1.00 84.88 306 HIS A C 1
ATOM 2346 O O . HIS A 1 306 ? 7.359 -5.122 12.781 1.00 84.88 306 HIS A O 1
ATOM 2352 N N . GLN A 1 307 ? 5.320 -5.936 13.236 1.00 89.31 307 GLN A N 1
ATOM 2353 C CA . GLN A 1 307 ? 5.693 -7.343 13.286 1.00 89.31 307 GLN A CA 1
ATOM 2354 C C . GLN A 1 307 ? 5.381 -8.063 11.972 1.00 89.31 307 GLN A C 1
ATOM 2356 O O . GLN A 1 307 ? 5.850 -9.187 11.765 1.00 89.31 307 GLN A O 1
ATOM 2361 N N . MET A 1 308 ? 4.584 -7.456 11.086 1.00 92.69 308 MET A N 1
ATOM 2362 C CA . MET A 1 308 ? 4.366 -7.984 9.746 1.00 92.69 308 MET A CA 1
ATOM 2363 C C . MET A 1 308 ? 5.639 -7.838 8.919 1.00 92.69 308 MET A C 1
ATOM 2365 O O . MET A 1 308 ? 6.410 -6.888 9.050 1.00 92.69 308 MET A O 1
ATOM 2369 N N . ARG A 1 309 ? 5.872 -8.808 8.036 1.00 94.81 309 ARG A N 1
ATOM 2370 C CA . ARG A 1 309 ? 7.030 -8.772 7.149 1.00 94.81 309 ARG A CA 1
ATOM 2371 C C . ARG A 1 309 ? 6.823 -7.670 6.113 1.00 94.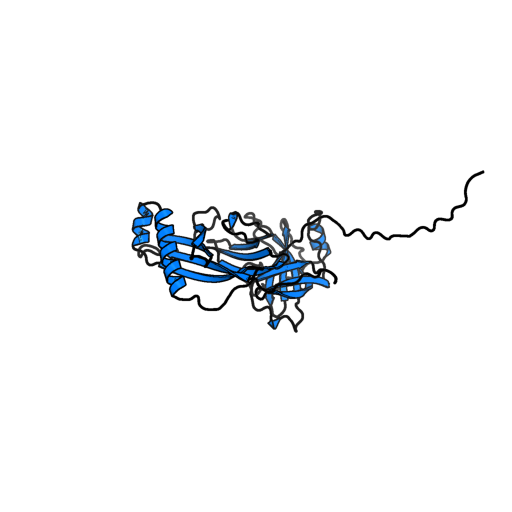81 309 ARG A C 1
ATOM 2373 O O . ARG A 1 309 ? 5.958 -7.813 5.249 1.00 94.81 309 ARG A O 1
ATOM 2380 N N . ALA A 1 310 ? 7.654 -6.634 6.158 1.00 94.62 310 ALA A N 1
ATOM 2381 C CA . ALA A 1 310 ? 7.754 -5.672 5.070 1.00 94.62 310 ALA A CA 1
ATOM 2382 C C . ALA A 1 310 ? 8.353 -6.335 3.826 1.00 94.62 310 ALA A C 1
ATOM 2384 O O . ALA A 1 310 ? 9.388 -7.001 3.889 1.00 94.62 310 ALA A O 1
ATOM 2385 N N . LEU A 1 311 ? 7.653 -6.186 2.706 1.00 95.12 311 LEU A N 1
ATOM 2386 C CA . LEU A 1 311 ? 8.109 -6.591 1.379 1.00 95.12 311 LEU A CA 1
ATOM 2387 C C . LEU A 1 311 ? 8.790 -5.416 0.678 1.00 95.12 311 LEU A C 1
ATOM 2389 O O . LEU A 1 311 ? 9.811 -5.620 0.028 1.00 95.12 311 LEU A O 1
ATOM 2393 N N . GLN A 1 312 ? 8.266 -4.202 0.868 1.00 94.62 312 GLN A N 1
ATOM 2394 C CA . GLN A 1 312 ? 8.920 -2.960 0.471 1.00 94.62 312 GLN A CA 1
ATOM 2395 C C . GLN A 1 312 ? 8.401 -1.775 1.292 1.00 94.62 312 GLN A C 1
ATOM 2397 O O . GLN A 1 312 ? 7.234 -1.757 1.683 1.00 94.62 312 GLN A O 1
ATOM 2402 N N . THR A 1 313 ? 9.259 -0.775 1.483 1.00 92.94 313 THR A N 1
ATOM 2403 C CA . THR A 1 313 ? 8.924 0.525 2.068 1.00 92.94 313 THR A CA 1
ATOM 2404 C C . THR A 1 313 ? 9.424 1.641 1.152 1.00 92.94 313 THR A C 1
ATOM 2406 O O . THR A 1 313 ? 10.521 1.538 0.607 1.00 92.94 313 THR A O 1
ATOM 2409 N N . ILE A 1 314 ? 8.626 2.697 1.002 1.00 91.50 314 ILE A N 1
ATOM 2410 C CA . ILE A 1 314 ? 9.001 3.978 0.396 1.00 91.50 314 ILE A CA 1
ATOM 2411 C C . ILE A 1 314 ? 8.710 5.055 1.441 1.00 91.50 314 ILE A C 1
ATOM 2413 O O . ILE A 1 314 ? 7.568 5.174 1.878 1.00 91.50 314 ILE A O 1
ATOM 2417 N N . SER A 1 315 ? 9.705 5.834 1.855 1.00 88.50 315 SER A N 1
ATOM 2418 C CA . SER A 1 315 ? 9.542 6.878 2.879 1.00 88.50 315 SER A CA 1
ATOM 2419 C C . SER A 1 315 ? 10.182 8.207 2.484 1.00 88.50 315 SER A C 1
ATOM 2421 O O . SER A 1 315 ? 11.131 8.234 1.700 1.00 88.50 315 SER A O 1
ATOM 2423 N N . ALA A 1 316 ? 9.638 9.296 3.029 1.00 81.62 316 ALA A N 1
ATOM 2424 C CA . ALA A 1 316 ? 10.136 10.666 2.915 1.00 81.62 316 ALA A CA 1
ATOM 2425 C C . ALA A 1 316 ? 9.912 11.429 4.236 1.00 81.62 316 ALA A C 1
ATOM 2427 O O . ALA A 1 316 ? 8.929 11.136 4.915 1.00 81.62 316 ALA A O 1
ATOM 2428 N N . GLY A 1 317 ? 10.738 12.439 4.530 1.00 73.88 317 GLY A N 1
ATOM 2429 C CA . GLY A 1 317 ? 10.619 13.341 5.695 1.00 73.88 317 GLY A CA 1
ATOM 2430 C C . GLY A 1 317 ? 11.711 13.170 6.756 1.00 73.88 317 GLY A C 1
ATOM 2431 O O . GLY A 1 317 ? 12.475 12.208 6.678 1.00 73.88 317 GLY A O 1
ATOM 2432 N N . GLU A 1 318 ? 11.817 14.121 7.688 1.00 58.22 318 GLU A N 1
ATOM 2433 C CA . GLU A 1 318 ? 12.815 14.104 8.779 1.00 58.22 318 GLU A CA 1
ATOM 2434 C C . GLU A 1 318 ? 12.498 13.075 9.882 1.00 58.22 318 GLU A C 1
ATOM 2436 O O . GLU A 1 318 ? 11.317 12.682 10.037 1.00 58.22 318 GLU A O 1
#

pLDDT: mean 83.34, std 17.57, range [26.33, 98.06]